Protein AF-A0A7R9DTX2-F1 (afdb_monomer)

Structure (mmCIF, N/CA/C/O backbone):
data_AF-A0A7R9DTX2-F1
#
_entry.id   AF-A0A7R9DTX2-F1
#
loop_
_atom_site.group_PDB
_atom_site.id
_atom_site.type_symbol
_atom_site.label_atom_id
_atom_site.label_alt_id
_atom_site.label_comp_id
_atom_site.label_asym_id
_atom_site.label_entity_id
_atom_site.label_seq_id
_atom_site.pdbx_PDB_ins_code
_atom_site.Cartn_x
_atom_site.Cartn_y
_atom_site.Cartn_z
_atom_site.occupancy
_atom_site.B_iso_or_equiv
_atom_site.auth_seq_id
_atom_site.auth_comp_id
_atom_site.auth_asym_id
_atom_site.auth_atom_id
_atom_site.pdbx_PDB_model_num
ATOM 1 N N . LYS A 1 1 ? -5.561 -0.420 -5.552 1.00 69.38 1 LYS A N 1
ATOM 2 C CA . LYS A 1 1 ? -6.907 -0.803 -6.075 1.00 69.38 1 LYS A CA 1
ATOM 3 C C . LYS A 1 1 ? -7.300 -0.105 -7.393 1.00 69.38 1 LYS A C 1
ATOM 5 O O . LYS A 1 1 ? -7.314 1.114 -7.470 1.00 69.38 1 LYS A O 1
ATOM 10 N N . VAL A 1 2 ? -7.729 -0.853 -8.417 1.00 74.00 2 VAL A N 1
ATOM 11 C CA . VAL A 1 2 ? -8.346 -0.287 -9.642 1.00 74.00 2 VAL A CA 1
ATOM 12 C C . VAL A 1 2 ? -9.843 -0.609 -9.643 1.00 74.00 2 VAL A C 1
ATOM 14 O O . VAL A 1 2 ? -10.210 -1.768 -9.474 1.00 74.00 2 VAL A O 1
ATOM 17 N N . SER A 1 3 ? -10.708 0.392 -9.816 1.00 70.81 3 SER A N 1
ATOM 18 C CA . SER A 1 3 ? -12.171 0.229 -9.885 1.00 70.81 3 SER A CA 1
ATOM 19 C C . SER A 1 3 ? -12.707 0.808 -11.192 1.00 70.81 3 SER A C 1
ATOM 21 O O . SER A 1 3 ? -12.271 1.875 -11.611 1.00 70.81 3 SER A O 1
ATOM 23 N N . ARG A 1 4 ? -13.660 0.133 -11.841 1.00 70.38 4 ARG A N 1
ATOM 24 C CA . ARG A 1 4 ? -14.259 0.592 -13.104 1.00 70.38 4 ARG A CA 1
ATOM 25 C C . ARG A 1 4 ? -15.774 0.720 -12.973 1.00 70.38 4 ARG A C 1
ATOM 27 O O . ARG A 1 4 ? -16.431 -0.242 -12.587 1.00 70.38 4 ARG A O 1
ATOM 34 N N . TYR A 1 5 ? -16.316 1.865 -13.386 1.00 72.38 5 TYR A N 1
ATOM 35 C CA . TYR A 1 5 ? -17.752 2.146 -13.440 1.00 72.38 5 TYR A CA 1
ATOM 36 C C . TYR A 1 5 ? -18.114 2.695 -14.825 1.00 72.38 5 TYR A C 1
ATOM 38 O O . TYR A 1 5 ? -17.806 3.837 -15.164 1.00 72.38 5 TYR A O 1
ATOM 46 N N . GLY A 1 6 ? -18.739 1.863 -15.664 1.00 71.56 6 GLY A N 1
ATOM 47 C C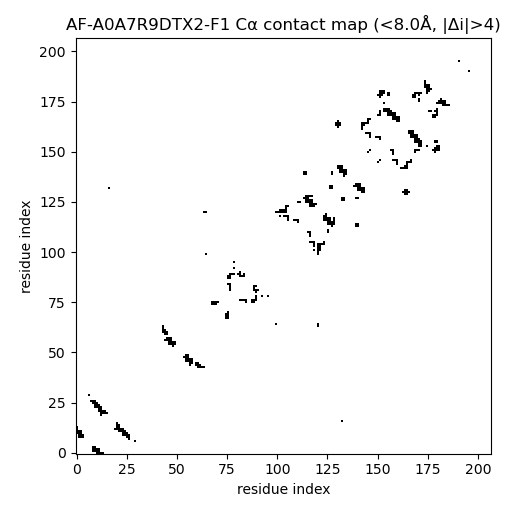A . GLY A 1 6 ? -19.050 2.225 -17.051 1.00 71.56 6 GLY A CA 1
ATOM 48 C C . GLY A 1 6 ? -17.788 2.530 -17.870 1.00 71.56 6 GLY A C 1
ATOM 49 O O . GLY A 1 6 ? -16.939 1.657 -18.074 1.00 71.56 6 GLY A O 1
ATOM 50 N N . SER A 1 7 ? -17.672 3.767 -18.354 1.00 66.12 7 SER A N 1
ATOM 51 C CA . SER A 1 7 ? -16.501 4.270 -19.086 1.00 66.12 7 SER A CA 1
ATOM 52 C C . SER A 1 7 ? -15.420 4.885 -18.192 1.00 66.12 7 SER A C 1
ATOM 54 O O . SER A 1 7 ? -14.371 5.248 -18.710 1.00 66.12 7 SER A O 1
ATOM 56 N N . ALA A 1 8 ? -15.660 5.028 -16.886 1.00 60.50 8 ALA A N 1
ATOM 57 C CA . ALA A 1 8 ? -14.707 5.614 -15.950 1.00 60.50 8 ALA A CA 1
ATOM 58 C C . ALA A 1 8 ? -13.887 4.529 -15.240 1.00 60.50 8 ALA A C 1
ATOM 60 O O . ALA A 1 8 ? -14.418 3.483 -14.852 1.00 60.50 8 ALA A O 1
ATOM 61 N N . VAL A 1 9 ? -12.596 4.798 -15.045 1.00 69.69 9 VAL A N 1
ATOM 62 C CA . VAL A 1 9 ? -11.683 3.979 -14.240 1.00 69.69 9 VAL A CA 1
ATOM 63 C C . VAL A 1 9 ? -11.073 4.863 -13.161 1.00 69.69 9 VAL A C 1
ATOM 65 O O . VAL A 1 9 ? -10.548 5.934 -13.451 1.00 69.69 9 VAL A O 1
ATOM 68 N N . THR A 1 10 ? -11.130 4.398 -11.920 1.00 64.94 10 THR A N 1
ATOM 69 C CA . THR A 1 10 ? -10.481 5.017 -10.768 1.00 64.94 10 THR A CA 1
ATOM 70 C C . THR A 1 10 ? -9.331 4.123 -10.334 1.00 64.94 10 THR A C 1
ATOM 72 O O . THR A 1 10 ? -9.544 2.969 -9.951 1.00 64.94 10 THR A O 1
ATOM 75 N N . LEU A 1 11 ? -8.113 4.657 -10.387 1.00 71.25 11 LEU A N 1
ATOM 76 C CA . LEU A 1 11 ? -6.950 4.052 -9.753 1.00 71.25 11 LEU A CA 1
ATOM 77 C C . LEU A 1 11 ? -6.784 4.692 -8.375 1.00 71.25 11 LEU A C 1
ATOM 79 O O . LEU A 1 11 ? -6.488 5.879 -8.266 1.00 71.25 11 LEU A O 1
ATOM 83 N N . GLN A 1 12 ? -6.992 3.889 -7.341 1.00 63.62 12 GLN A N 1
ATOM 84 C CA . GLN A 1 12 ? -6.711 4.231 -5.957 1.00 63.62 12 GLN A CA 1
ATOM 85 C C . GLN A 1 12 ? -5.445 3.485 -5.549 1.00 63.62 12 GLN A C 1
ATOM 87 O O . GLN A 1 12 ? -5.411 2.256 -5.600 1.00 63.62 12 GLN A O 1
ATOM 92 N N . LEU A 1 13 ? -4.403 4.203 -5.159 1.00 65.94 13 LEU A N 1
ATOM 93 C CA . LEU A 1 13 ? -3.239 3.608 -4.512 1.00 65.94 13 LEU A CA 1
ATOM 94 C C . LEU A 1 13 ? -3.551 3.574 -3.013 1.00 65.94 13 LEU A C 1
ATOM 96 O O . LEU A 1 13 ? -3.689 4.625 -2.391 1.00 65.94 13 LEU A O 1
ATOM 100 N N . ASP A 1 14 ? -3.805 2.389 -2.460 1.00 55.22 14 ASP A N 1
ATOM 101 C CA . ASP A 1 14 ? -4.122 2.226 -1.045 1.00 55.22 14 ASP A CA 1
ATOM 102 C C . ASP A 1 14 ? -2.850 2.146 -0.195 1.00 55.22 14 ASP A C 1
ATOM 104 O O . ASP A 1 14 ? -1.955 1.344 -0.440 1.00 55.22 14 ASP A O 1
ATOM 108 N N . GLY A 1 15 ? -2.805 3.000 0.827 1.00 49.12 15 GLY A N 1
ATOM 109 C CA . GLY A 1 15 ? -2.338 2.642 2.166 1.00 49.12 15 GLY A CA 1
ATOM 110 C C . GLY A 1 15 ? -0.842 2.496 2.441 1.00 49.12 15 GLY A C 1
ATOM 111 O O . GLY A 1 15 ? -0.488 2.394 3.610 1.00 49.12 15 GLY A O 1
ATOM 112 N N . GLY A 1 16 ? 0.041 2.498 1.445 1.00 53.25 16 GLY A N 1
ATOM 113 C CA . GLY A 1 16 ? 1.479 2.607 1.710 1.00 53.25 16 GLY A CA 1
ATOM 114 C C . GLY A 1 16 ? 1.871 4.027 2.133 1.00 53.25 16 GLY A C 1
ATOM 115 O O . GLY A 1 16 ? 1.293 4.994 1.645 1.00 53.25 16 GLY A O 1
ATOM 116 N N . GLU A 1 17 ? 2.898 4.169 2.971 1.00 54.81 17 GLU A N 1
ATOM 117 C CA . GLU A 1 17 ? 3.530 5.468 3.287 1.00 54.81 17 GLU A CA 1
ATOM 118 C C . GLU A 1 17 ? 4.404 6.006 2.143 1.00 54.81 17 GLU A C 1
ATOM 120 O O . GLU A 1 17 ? 5.054 7.039 2.275 1.00 54.81 17 GLU A O 1
ATOM 125 N N . GLY A 1 18 ? 4.413 5.317 1.000 1.00 53.44 18 GLY A N 1
ATOM 126 C CA . GLY A 1 18 ? 5.143 5.757 -0.175 1.00 53.44 18 GLY A CA 1
ATOM 127 C C . GLY A 1 18 ? 4.678 7.135 -0.642 1.00 53.44 18 GLY A C 1
ATOM 128 O O . GLY A 1 18 ? 3.527 7.537 -0.463 1.00 53.44 18 GLY A O 1
ATOM 129 N N . ARG A 1 19 ? 5.574 7.838 -1.333 1.00 57.03 19 ARG A N 1
ATOM 130 C CA . ARG A 1 19 ? 5.432 9.226 -1.811 1.00 57.03 19 ARG A CA 1
ATOM 131 C C . ARG A 1 19 ? 4.089 9.618 -2.460 1.00 57.03 19 ARG A C 1
ATOM 133 O O . ARG A 1 19 ? 3.798 10.805 -2.552 1.00 57.03 19 ARG A O 1
ATOM 140 N N . ARG A 1 20 ? 3.296 8.657 -2.943 1.00 57.22 20 ARG A N 1
ATOM 141 C CA . ARG A 1 20 ? 2.026 8.866 -3.666 1.00 57.22 20 ARG A CA 1
ATOM 142 C C . ARG A 1 20 ? 0.787 8.494 -2.845 1.00 57.22 20 ARG A C 1
ATOM 144 O O . ARG A 1 20 ? -0.259 8.164 -3.407 1.00 57.22 20 ARG A O 1
ATOM 151 N N . TYR A 1 21 ? 0.915 8.485 -1.521 1.00 58.16 21 TYR A N 1
ATOM 152 C CA . TYR A 1 21 ? -0.179 8.192 -0.606 1.00 58.16 21 TYR A CA 1
ATOM 153 C C . TYR A 1 21 ? -1.400 9.085 -0.873 1.00 58.16 21 TYR A C 1
ATOM 155 O O . TYR A 1 21 ? -1.282 10.303 -1.002 1.00 58.16 21 TYR A O 1
ATOM 163 N N . ASN A 1 22 ? -2.581 8.461 -0.940 1.00 57.94 22 ASN A N 1
ATOM 164 C CA . ASN A 1 22 ? -3.867 9.124 -1.179 1.00 57.94 22 ASN A CA 1
ATOM 165 C C . ASN A 1 22 ? -3.936 9.939 -2.494 1.00 57.94 22 ASN A C 1
ATOM 167 O O . ASN A 1 22 ? -4.813 10.787 -2.669 1.00 57.94 22 ASN A O 1
ATOM 171 N N . GLU A 1 23 ? -3.042 9.673 -3.453 1.00 63.09 23 GLU A N 1
ATOM 172 C CA . GLU A 1 23 ? -3.158 10.223 -4.802 1.00 63.09 23 GLU A CA 1
ATOM 173 C C . GLU A 1 23 ? -4.249 9.462 -5.570 1.00 63.09 23 GLU A C 1
ATOM 175 O O . GLU A 1 23 ? -4.168 8.250 -5.792 1.00 63.09 23 GLU A O 1
ATOM 180 N N . THR A 1 24 ? -5.291 10.183 -5.991 1.00 62.75 24 THR A N 1
ATOM 181 C CA . THR A 1 24 ? -6.324 9.649 -6.885 1.00 62.75 24 THR A CA 1
ATOM 182 C C . THR A 1 24 ? -6.054 10.130 -8.300 1.00 62.75 24 THR A C 1
ATOM 184 O O . THR A 1 24 ? -6.067 11.331 -8.569 1.00 62.75 24 THR A O 1
ATOM 187 N N . PHE A 1 25 ? -5.853 9.189 -9.219 1.00 63.66 25 PHE A N 1
ATOM 188 C CA . PHE A 1 25 ? -5.712 9.507 -10.636 1.00 63.66 25 PHE A CA 1
ATOM 189 C C . PHE A 1 25 ? -7.064 9.405 -11.316 1.00 63.66 25 PHE A C 1
ATOM 191 O O . PHE A 1 25 ? -7.652 8.322 -11.401 1.00 63.66 25 PHE A O 1
ATOM 198 N N . LEU A 1 26 ? -7.540 10.545 -11.813 1.00 62.91 26 LEU A N 1
ATOM 199 C CA . LEU A 1 26 ? -8.652 10.591 -12.743 1.00 62.91 26 LEU A CA 1
ATOM 200 C C . LEU A 1 26 ? -8.085 10.618 -14.158 1.00 62.91 26 LEU A C 1
ATOM 202 O O . LEU A 1 26 ? -7.383 11.550 -14.545 1.00 62.91 26 LEU A O 1
ATOM 206 N N . PHE A 1 27 ? -8.386 9.579 -14.924 1.00 61.12 27 PHE A N 1
ATOM 207 C CA . PHE A 1 27 ? -8.070 9.547 -16.342 1.00 61.12 27 PHE A CA 1
ATOM 208 C C . PHE A 1 27 ? -9.264 10.126 -17.107 1.00 61.12 27 PHE A C 1
ATOM 210 O O . PHE A 1 27 ? -10.317 9.491 -17.190 1.00 61.12 27 PHE A O 1
ATOM 217 N N . GLU A 1 28 ? -9.110 11.344 -17.631 1.00 53.84 28 GLU A N 1
ATOM 218 C CA . GLU A 1 28 ? -10.075 11.973 -18.536 1.00 53.84 28 GLU A CA 1
ATOM 219 C C . GLU A 1 28 ? -9.657 11.744 -19.993 1.00 53.84 28 GLU A C 1
ATOM 221 O O . GLU A 1 28 ? -8.502 11.941 -20.365 1.00 53.84 28 GLU A O 1
ATOM 226 N N . GLY A 1 29 ? -10.606 11.308 -20.821 1.00 55.16 29 GLY A N 1
ATOM 227 C CA . GLY A 1 29 ? -10.358 10.919 -22.208 1.00 55.16 29 GLY A CA 1
ATOM 228 C C . GLY A 1 29 ? -10.837 9.496 -22.474 1.00 55.16 29 GLY A C 1
ATOM 229 O O . GLY A 1 29 ? -10.386 8.530 -21.863 1.00 55.16 29 GLY A O 1
ATOM 230 N N . HIS A 1 30 ? -11.793 9.353 -23.389 1.00 50.19 30 HIS A N 1
ATOM 231 C CA . HIS A 1 30 ? -12.289 8.045 -23.792 1.00 50.19 30 HIS A CA 1
ATOM 232 C C . HIS A 1 30 ? -11.307 7.397 -24.763 1.00 50.19 30 HIS A C 1
ATOM 234 O O . HIS A 1 30 ? -11.313 7.705 -25.953 1.00 50.19 30 HIS A O 1
ATOM 240 N N . GLN A 1 31 ? -10.516 6.446 -24.278 1.00 51.44 31 GLN A N 1
ATOM 241 C CA . GLN A 1 31 ? -9.978 5.408 -25.144 1.00 51.44 31 GLN A CA 1
ATOM 242 C C . GLN A 1 31 ? -10.787 4.139 -24.886 1.00 51.44 31 GLN A C 1
ATOM 244 O O . GLN A 1 31 ? -10.810 3.612 -23.773 1.00 51.44 31 GLN A O 1
ATOM 249 N N . TRP A 1 32 ? -11.515 3.676 -25.903 1.00 49.41 32 TRP A N 1
ATOM 250 C CA . TRP A 1 32 ? -12.191 2.384 -25.851 1.00 49.41 32 TRP A CA 1
ATOM 251 C C . TRP A 1 32 ? -11.127 1.290 -25.775 1.00 49.41 32 TRP A C 1
ATOM 253 O O . TRP A 1 32 ? -10.614 0.835 -26.792 1.00 49.41 32 TRP A O 1
ATOM 263 N N . LEU A 1 33 ? -10.782 0.875 -24.559 1.00 51.72 33 LEU A N 1
ATOM 264 C CA . LEU A 1 33 ? -10.027 -0.348 -24.337 1.00 51.72 33 LEU A CA 1
ATOM 265 C C . LEU A 1 33 ? -10.988 -1.519 -24.521 1.00 51.72 33 LEU A C 1
ATOM 267 O O . LEU A 1 33 ? -11.755 -1.881 -23.624 1.00 51.72 33 LEU A O 1
ATOM 271 N N . VAL A 1 34 ? -10.974 -2.084 -25.728 1.00 56.09 34 VAL A N 1
ATOM 272 C CA . VAL A 1 34 ? -11.550 -3.401 -25.977 1.00 56.09 34 VAL A CA 1
ATOM 273 C C . VAL A 1 34 ? -10.692 -4.391 -25.203 1.00 56.09 34 VAL A C 1
ATOM 275 O O . VAL A 1 34 ? -9.572 -4.702 -25.592 1.00 56.09 34 VAL A O 1
ATOM 278 N N . VAL A 1 35 ? -11.200 -4.836 -24.058 1.00 58.00 35 VAL A N 1
ATOM 279 C CA . VAL A 1 35 ? -10.574 -5.918 -23.303 1.00 58.00 35 VAL A CA 1
ATOM 280 C C . VAL A 1 35 ? -10.968 -7.214 -23.993 1.00 58.00 35 VAL A C 1
ATOM 282 O O . VAL A 1 35 ? -12.076 -7.719 -23.785 1.00 58.00 35 VAL A O 1
ATOM 285 N N . ASP A 1 36 ? -10.081 -7.725 -24.842 1.00 60.12 36 ASP A N 1
ATOM 286 C CA . ASP A 1 36 ? -10.235 -9.068 -25.378 1.00 60.12 36 ASP A CA 1
ATOM 287 C C . ASP A 1 36 ? -10.015 -10.079 -24.248 1.00 60.12 36 ASP A C 1
ATOM 289 O O . ASP A 1 36 ? -8.923 -10.225 -23.699 1.00 60.12 36 ASP A O 1
ATOM 293 N N . LYS A 1 37 ? -11.089 -10.774 -23.870 1.00 63.34 37 LYS A N 1
ATOM 294 C CA . LYS A 1 37 ? -11.055 -11.788 -22.812 1.00 63.34 37 LYS A CA 1
ATOM 295 C C . LYS A 1 37 ? -10.269 -13.036 -23.227 1.00 63.34 37 LYS A C 1
ATOM 297 O O . LYS A 1 37 ? -10.021 -13.881 -22.370 1.00 63.34 37 LYS A O 1
ATOM 302 N N . GLN A 1 38 ? -9.915 -13.178 -24.505 1.00 66.06 38 GLN A N 1
ATOM 303 C CA . GLN A 1 38 ? -9.213 -14.347 -25.028 1.00 66.06 38 GLN A CA 1
ATOM 304 C C . GLN A 1 38 ? -7.702 -14.311 -24.765 1.00 66.06 38 GLN A C 1
ATOM 306 O O . GLN A 1 38 ? -7.092 -15.373 -24.680 1.00 66.06 38 GLN A O 1
ATOM 311 N N . GLU A 1 39 ? -7.101 -13.131 -24.569 1.00 66.31 39 GLU A N 1
ATOM 312 C CA . GLU A 1 39 ? -5.648 -13.006 -24.355 1.00 66.31 39 GLU A CA 1
ATOM 313 C C . GLU A 1 39 ? -5.195 -13.217 -22.897 1.00 66.31 39 GLU A C 1
ATOM 315 O O . GLU A 1 39 ? -3.997 -13.308 -22.632 1.00 66.31 39 GLU A O 1
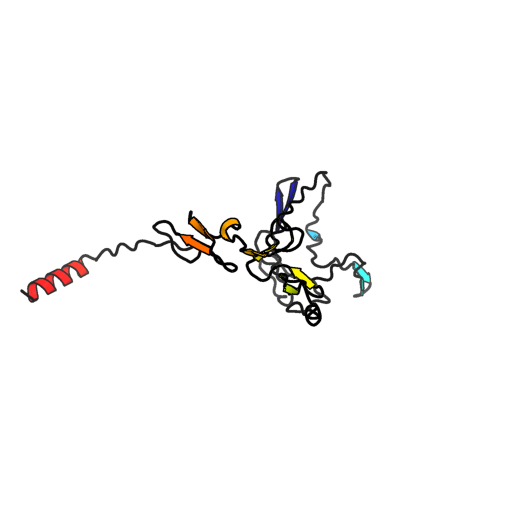ATOM 320 N N . GLY A 1 40 ? -6.124 -13.353 -21.945 1.00 72.56 40 GLY A N 1
ATOM 321 C CA . GLY A 1 40 ? -5.799 -13.511 -20.523 1.00 72.56 40 GLY A CA 1
ATOM 322 C C . GLY A 1 40 ? -5.326 -12.214 -19.850 1.00 72.56 40 GLY A C 1
ATOM 323 O O . GLY A 1 40 ? -5.503 -11.116 -20.371 1.00 72.56 40 GLY A O 1
ATOM 324 N N . VAL A 1 41 ? -4.768 -12.334 -18.641 1.00 77.00 41 VAL A N 1
ATOM 325 C CA . VAL A 1 41 ? -4.232 -11.211 -17.850 1.00 77.00 41 VAL A CA 1
ATOM 326 C C . VAL A 1 41 ? -2.762 -11.483 -17.557 1.00 77.00 41 VAL A C 1
ATOM 328 O O . VAL A 1 41 ? -2.409 -12.586 -17.141 1.00 77.00 41 VAL A O 1
ATOM 331 N N . PHE A 1 42 ? -1.918 -10.472 -17.744 1.00 79.44 42 PHE A N 1
ATOM 332 C CA . PHE A 1 42 ? -0.478 -10.553 -17.517 1.00 79.44 42 PHE A CA 1
ATOM 333 C C . PHE A 1 42 ? -0.085 -9.671 -16.331 1.00 79.44 42 PHE A C 1
ATOM 335 O O . PHE A 1 42 ? -0.562 -8.544 -16.205 1.00 79.44 42 PHE A O 1
ATOM 342 N N . ALA A 1 43 ? 0.802 -10.174 -15.476 1.00 80.50 43 ALA A N 1
ATOM 343 C CA . ALA A 1 43 ? 1.401 -9.429 -14.374 1.00 80.50 43 ALA A CA 1
ATOM 3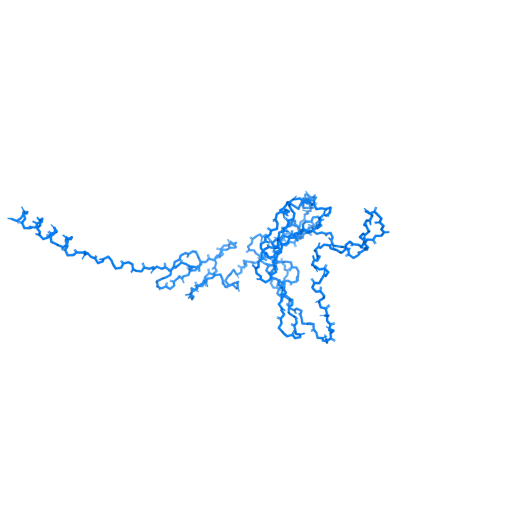44 C C . ALA A 1 43 ? 2.928 -9.509 -14.505 1.00 80.50 43 ALA A C 1
ATOM 346 O O . ALA A 1 43 ? 3.466 -10.592 -14.720 1.00 80.50 43 ALA A O 1
ATOM 347 N N . GLY A 1 44 ? 3.615 -8.367 -14.419 1.00 79.94 44 GLY A N 1
ATOM 348 C CA . GLY A 1 44 ? 5.074 -8.277 -14.590 1.00 79.94 44 GLY A CA 1
ATOM 349 C C . GLY A 1 44 ? 5.565 -8.153 -16.042 1.00 79.94 44 GLY A C 1
ATOM 350 O O . GLY A 1 44 ? 6.741 -7.876 -16.249 1.00 79.94 44 GLY A O 1
ATOM 351 N N . GLY A 1 45 ? 4.687 -8.299 -17.038 1.00 78.56 45 GLY A N 1
ATOM 352 C CA . GLY A 1 45 ? 4.996 -8.129 -18.466 1.00 78.56 45 GLY A CA 1
ATOM 353 C C . GLY A 1 45 ? 4.318 -9.186 -19.346 1.00 78.56 45 GLY A C 1
ATOM 354 O O . GLY A 1 45 ? 3.922 -10.247 -18.858 1.00 78.56 45 GLY A O 1
ATOM 355 N N . LYS A 1 46 ? 4.174 -8.905 -20.646 1.00 75.75 46 LYS A N 1
ATOM 356 C CA . LYS A 1 46 ? 3.691 -9.872 -21.651 1.00 75.75 46 LYS A CA 1
ATOM 357 C C . LYS A 1 46 ? 4.901 -10.503 -22.344 1.00 75.75 46 LYS A C 1
ATOM 359 O O . LYS A 1 46 ? 5.782 -9.797 -22.818 1.00 75.75 46 LYS A O 1
ATOM 364 N N . ALA A 1 47 ? 4.952 -11.832 -22.392 1.00 68.81 47 ALA A N 1
ATOM 365 C CA . ALA A 1 47 ? 5.952 -12.547 -23.181 1.00 68.81 47 ALA A CA 1
ATOM 366 C C . ALA A 1 47 ? 5.424 -12.731 -24.610 1.00 68.81 47 ALA A C 1
ATOM 368 O O . ALA A 1 47 ? 4.338 -13.287 -24.792 1.00 68.81 47 ALA A O 1
ATOM 369 N N . GLU A 1 48 ? 6.178 -12.283 -25.610 1.00 68.31 48 GLU A N 1
ATOM 370 C CA . GLU A 1 48 ? 5.859 -12.495 -27.018 1.00 68.31 48 GLU A CA 1
ATOM 371 C C . GLU A 1 48 ? 6.520 -13.773 -27.539 1.00 68.31 48 GLU A C 1
ATOM 373 O O . GLU A 1 48 ? 7.637 -14.146 -27.167 1.00 68.31 48 GLU A O 1
ATOM 378 N N . TYR A 1 49 ? 5.790 -14.492 -28.387 1.00 65.88 49 TYR A N 1
ATOM 379 C CA . TYR A 1 49 ? 6.260 -15.734 -28.982 1.00 65.88 49 TYR A CA 1
ATOM 380 C C . TYR A 1 49 ? 7.053 -15.425 -30.250 1.00 65.88 49 TYR A C 1
ATOM 382 O O . TYR A 1 49 ? 6.473 -15.028 -31.259 1.00 65.88 49 TYR A O 1
ATOM 390 N N . THR A 1 50 ? 8.366 -15.638 -30.218 1.00 66.44 50 THR A N 1
ATOM 391 C CA . THR A 1 50 ? 9.256 -15.323 -31.349 1.00 66.44 50 THR A CA 1
ATOM 392 C C . THR A 1 50 ? 9.707 -16.559 -32.134 1.00 66.44 50 THR A C 1
ATOM 394 O O . THR A 1 50 ? 10.368 -16.428 -33.161 1.00 66.44 50 THR A O 1
ATOM 397 N N . GLY A 1 51 ? 9.336 -17.775 -31.707 1.00 67.44 51 GLY A N 1
ATOM 398 C CA . GLY A 1 51 ? 9.706 -19.024 -32.388 1.00 67.44 51 GLY A CA 1
ATOM 399 C C . GLY A 1 51 ? 9.414 -20.290 -31.576 1.00 67.44 51 GLY A C 1
ATOM 400 O O . GLY A 1 51 ? 8.815 -20.226 -30.506 1.00 67.44 51 GLY A O 1
ATOM 401 N N . VAL A 1 52 ? 9.839 -21.469 -32.065 1.00 57.84 52 VAL A N 1
ATOM 402 C CA . VAL A 1 52 ? 9.545 -22.783 -31.449 1.00 57.84 52 VAL A CA 1
ATOM 403 C C . VAL A 1 52 ? 10.117 -22.868 -30.028 1.00 57.84 52 VAL A C 1
ATOM 405 O O . VAL A 1 52 ? 11.256 -23.277 -29.823 1.00 57.84 52 VAL A O 1
ATOM 408 N N . ARG A 1 53 ? 9.283 -22.518 -29.040 1.00 59.62 53 ARG A N 1
ATOM 409 C CA . ARG A 1 53 ? 9.605 -22.440 -27.599 1.00 59.62 53 ARG A CA 1
ATOM 410 C C . ARG A 1 53 ? 10.571 -21.314 -27.208 1.00 59.62 53 ARG A C 1
ATOM 412 O O . ARG A 1 53 ? 11.077 -21.334 -26.086 1.00 59.62 53 ARG A O 1
ATOM 419 N N . THR A 1 54 ? 10.794 -20.336 -28.080 1.00 55.22 54 THR A N 1
ATOM 420 C CA . THR A 1 54 ? 11.516 -19.106 -27.741 1.00 55.22 54 THR A CA 1
ATOM 421 C C . THR A 1 54 ? 10.505 -18.010 -27.440 1.00 55.22 54 THR A C 1
ATOM 423 O O . THR A 1 54 ? 9.603 -17.736 -28.231 1.00 55.22 54 THR A O 1
ATOM 426 N N . PHE A 1 55 ? 10.639 -17.425 -26.257 1.00 59.94 55 PHE A N 1
ATOM 427 C CA . PHE A 1 55 ? 9.808 -16.324 -25.798 1.00 59.94 55 PHE A CA 1
ATOM 428 C C . PHE A 1 55 ? 10.730 -15.134 -25.591 1.00 59.94 55 PHE A C 1
ATOM 430 O O . PHE A 1 55 ? 11.715 -15.258 -24.859 1.00 59.94 55 PHE A O 1
ATOM 437 N N . GLU A 1 56 ? 10.421 -14.009 -26.222 1.00 60.00 56 GLU A N 1
ATOM 438 C CA . GLU A 1 56 ? 11.072 -12.741 -25.914 1.00 60.00 56 GLU A CA 1
ATOM 439 C C . GLU A 1 56 ? 10.126 -11.911 -25.061 1.00 60.00 56 GLU A C 1
ATOM 441 O O . GLU A 1 56 ? 8.937 -11.777 -25.339 1.00 60.00 56 GLU A O 1
ATOM 446 N N . VAL A 1 57 ? 10.658 -11.373 -23.972 1.00 56.88 57 VAL A N 1
ATOM 447 C CA . VAL A 1 57 ? 9.979 -10.330 -23.218 1.00 56.88 57 VAL A CA 1
ATOM 448 C C . VAL A 1 57 ? 10.555 -9.028 -23.754 1.00 56.88 57 VAL A C 1
ATOM 450 O O . VAL A 1 57 ? 11.704 -8.696 -23.458 1.00 56.88 57 VAL A O 1
ATOM 453 N N . HIS A 1 58 ? 9.802 -8.335 -24.610 1.00 58.56 58 HIS A N 1
ATOM 454 C CA . HIS A 1 58 ? 10.175 -6.985 -25.031 1.00 58.56 58 HIS A CA 1
ATOM 455 C C . HIS A 1 58 ? 10.207 -6.052 -23.807 1.00 58.56 58 HIS A C 1
ATOM 457 O O . HIS A 1 58 ? 9.648 -6.381 -22.763 1.00 58.56 58 HIS A O 1
ATOM 463 N N . ALA A 1 59 ? 10.906 -4.917 -23.915 1.00 53.81 59 ALA A N 1
ATOM 464 C CA . ALA A 1 59 ? 11.319 -4.039 -22.808 1.00 53.81 59 ALA A CA 1
ATOM 465 C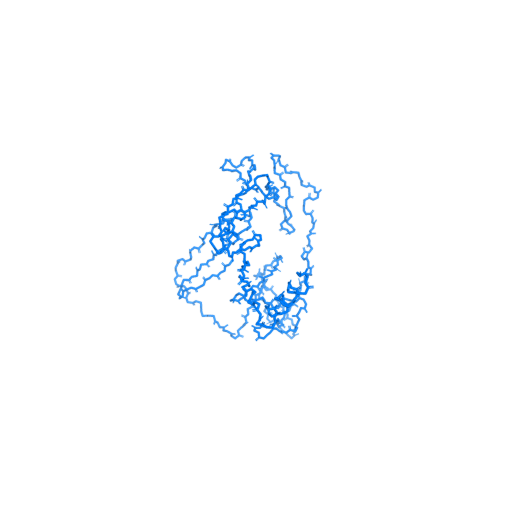 C . ALA A 1 59 ? 10.198 -3.511 -21.875 1.00 53.81 59 ALA A C 1
ATOM 467 O O . ALA A 1 59 ? 10.500 -2.854 -20.882 1.00 53.81 59 ALA A O 1
ATOM 468 N N . ASP A 1 60 ? 8.938 -3.844 -22.140 1.00 63.31 60 ASP A N 1
ATOM 469 C CA . ASP A 1 60 ? 7.759 -3.532 -21.333 1.00 63.31 60 ASP A CA 1
ATOM 470 C C . ASP A 1 60 ? 7.521 -4.579 -20.226 1.00 63.31 60 ASP A C 1
ATOM 472 O O . ASP A 1 60 ? 6.429 -5.139 -20.079 1.00 63.31 60 ASP A O 1
ATOM 476 N N . TYR A 1 61 ? 8.558 -4.871 -19.438 1.00 73.06 61 TYR A N 1
ATOM 477 C CA . TYR A 1 61 ? 8.438 -5.709 -18.245 1.00 73.06 61 TYR A CA 1
ATOM 478 C C . TYR A 1 61 ? 8.711 -4.912 -16.976 1.00 73.06 61 TYR A C 1
ATOM 480 O O . TYR A 1 61 ? 9.462 -3.937 -16.964 1.00 73.06 61 TYR A O 1
ATOM 488 N N . HIS A 1 62 ? 8.089 -5.347 -15.887 1.00 79.75 62 HIS A N 1
ATOM 489 C CA . HIS A 1 62 ? 8.271 -4.753 -14.576 1.00 79.75 62 HIS A CA 1
ATOM 490 C C . HIS A 1 62 ? 9.046 -5.722 -13.688 1.00 79.75 62 HIS A C 1
ATOM 492 O O . HIS A 1 62 ? 8.581 -6.826 -13.406 1.00 79.75 62 HIS A O 1
ATOM 498 N N . ASN A 1 63 ? 10.231 -5.299 -13.249 1.00 80.88 63 ASN A N 1
ATOM 499 C CA . ASN A 1 63 ? 10.979 -5.994 -12.212 1.00 80.88 63 ASN A CA 1
ATOM 500 C C . ASN A 1 63 ? 10.502 -5.467 -10.854 1.00 80.88 63 ASN A C 1
ATOM 502 O O . ASN A 1 63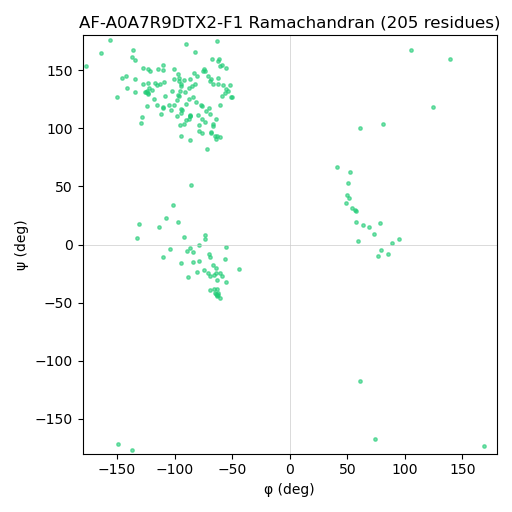 ? 10.720 -4.298 -10.546 1.00 80.88 63 ASN A O 1
ATOM 506 N N . GLY A 1 64 ? 9.820 -6.312 -10.087 1.00 83.94 64 GLY A N 1
ATOM 507 C CA . GLY A 1 64 ? 9.109 -5.914 -8.876 1.00 83.94 64 GLY A CA 1
ATOM 508 C C . GLY A 1 64 ? 8.750 -7.110 -8.004 1.00 83.94 64 GLY A C 1
ATOM 509 O O . GLY A 1 64 ? 8.744 -8.254 -8.466 1.00 83.94 64 GLY A O 1
ATOM 510 N N . CYS A 1 65 ? 8.390 -6.835 -6.754 1.00 85.75 65 CYS A N 1
ATOM 511 C CA . CYS A 1 65 ? 7.653 -7.778 -5.925 1.00 85.75 65 CYS A CA 1
ATOM 512 C C . CYS A 1 65 ? 6.150 -7.540 -6.109 1.00 85.75 65 CYS A C 1
ATOM 514 O O . CYS A 1 65 ? 5.686 -6.404 -6.037 1.00 85.75 65 CYS A O 1
ATOM 516 N N . LEU A 1 66 ? 5.391 -8.607 -6.346 1.00 84.31 66 LEU A N 1
ATOM 517 C CA . LEU A 1 66 ? 3.933 -8.564 -6.386 1.00 84.31 66 LEU A CA 1
ATOM 518 C C . LEU A 1 66 ? 3.399 -9.614 -5.421 1.00 84.31 66 LEU A C 1
ATOM 520 O O . LEU A 1 66 ? 3.804 -10.775 -5.487 1.00 84.31 66 LEU A O 1
ATOM 524 N N . ASP A 1 67 ? 2.465 -9.206 -4.575 1.00 82.94 67 ASP A N 1
ATOM 525 C CA . ASP A 1 67 ? 1.731 -10.090 -3.681 1.00 82.94 67 ASP A CA 1
ATOM 526 C C . ASP A 1 67 ? 0.247 -9.712 -3.693 1.00 82.94 67 ASP A C 1
ATOM 528 O O . ASP A 1 67 ? -0.131 -8.630 -4.148 1.00 82.94 67 ASP A O 1
ATOM 532 N N . ASP A 1 68 ? -0.593 -10.641 -3.250 1.00 80.31 68 ASP A N 1
ATOM 533 C CA . ASP A 1 68 ? -2.025 -10.448 -3.047 1.00 80.31 68 ASP A CA 1
ATOM 534 C C . ASP A 1 68 ? -2.777 -9.822 -4.243 1.00 80.31 68 ASP A C 1
ATOM 536 O O . ASP A 1 68 ? -3.637 -8.947 -4.114 1.00 80.31 68 ASP A O 1
ATOM 540 N N . ILE A 1 69 ? -2.460 -10.273 -5.460 1.00 81.50 69 ILE A N 1
ATOM 541 C CA . ILE A 1 69 ? -3.152 -9.782 -6.654 1.00 81.50 69 ILE A CA 1
ATOM 542 C C . ILE A 1 69 ? -4.585 -10.314 -6.649 1.00 81.50 69 ILE A C 1
ATOM 544 O O . ILE A 1 69 ? -4.812 -11.521 -6.751 1.00 81.50 69 ILE A O 1
ATOM 548 N N . ARG A 1 70 ? -5.569 -9.410 -6.595 1.00 82.81 70 ARG A N 1
ATOM 549 C CA . ARG A 1 70 ? -6.992 -9.768 -6.613 1.00 82.81 70 ARG A CA 1
ATOM 550 C C . ARG A 1 70 ? -7.712 -9.252 -7.856 1.00 82.81 70 ARG A C 1
ATOM 552 O O . ARG A 1 70 ? -7.573 -8.089 -8.223 1.00 82.81 70 ARG A O 1
ATOM 559 N N . LEU A 1 71 ? -8.564 -10.088 -8.452 1.00 79.56 71 LEU A N 1
ATOM 560 C CA . LEU A 1 71 ? -9.494 -9.698 -9.517 1.00 79.56 71 LEU A CA 1
ATOM 561 C C . LEU A 1 71 ? -10.932 -9.867 -9.016 1.00 79.56 71 LEU A C 1
ATOM 563 O O . LEU A 1 71 ? -11.337 -10.963 -8.634 1.00 79.56 71 LEU A O 1
ATOM 567 N N . ASN A 1 72 ? -11.704 -8.775 -8.993 1.00 77.56 72 ASN A N 1
ATOM 568 C CA . ASN A 1 72 ? -13.050 -8.739 -8.399 1.00 77.56 72 ASN A CA 1
ATOM 569 C C . ASN A 1 72 ? -13.088 -9.290 -6.959 1.00 77.56 72 ASN A C 1
ATOM 571 O O . ASN A 1 72 ? -13.995 -10.031 -6.587 1.00 77.56 72 ASN A O 1
ATOM 575 N N . GLY A 1 73 ? -12.067 -8.957 -6.161 1.00 79.12 73 GLY A N 1
ATOM 576 C CA . GLY A 1 73 ? -11.957 -9.357 -4.754 1.00 79.12 73 GLY A CA 1
ATOM 577 C C . GLY A 1 73 ? -11.480 -10.791 -4.515 1.00 79.12 73 GLY A C 1
ATOM 578 O O . GLY A 1 73 ? -11.248 -11.161 -3.370 1.00 79.12 73 GLY A O 1
ATOM 579 N N . LYS A 1 74 ? -11.289 -11.590 -5.564 1.00 82.56 74 LYS A N 1
ATOM 580 C CA . LYS A 1 74 ? -10.788 -12.958 -5.450 1.00 82.56 74 LYS A CA 1
ATOM 581 C C . LYS A 1 74 ? -9.256 -12.979 -5.685 1.00 82.56 74 LYS A C 1
ATOM 583 O O . LYS A 1 74 ? -8.801 -12.245 -6.559 1.00 82.56 74 LYS A O 1
ATOM 588 N N . HIS A 1 75 ? -8.479 -13.818 -4.975 1.00 82.25 75 HIS A N 1
ATOM 589 C CA . HIS A 1 75 ? -6.991 -13.953 -5.040 1.00 82.25 75 HIS A CA 1
ATOM 590 C C . HIS A 1 75 ? -6.406 -14.772 -6.206 1.00 82.25 75 HIS A C 1
ATOM 592 O O . HIS A 1 75 ? -6.593 -15.988 -6.276 1.00 82.25 75 HIS A O 1
ATOM 598 N N . LEU A 1 76 ? -5.710 -14.142 -7.151 1.00 78.94 76 LEU A N 1
ATOM 599 C CA . LEU A 1 76 ? -5.215 -14.862 -8.323 1.00 78.94 76 LEU A CA 1
ATOM 600 C C . LEU A 1 76 ? -4.216 -15.949 -7.891 1.00 78.94 76 LEU A C 1
ATOM 602 O O . LEU A 1 76 ? -3.380 -15.692 -7.024 1.00 78.94 76 LEU A O 1
ATOM 606 N N . PRO A 1 77 ? -4.277 -17.160 -8.476 1.00 76.44 77 PRO A N 1
ATOM 607 C CA . PRO A 1 77 ? -3.300 -18.1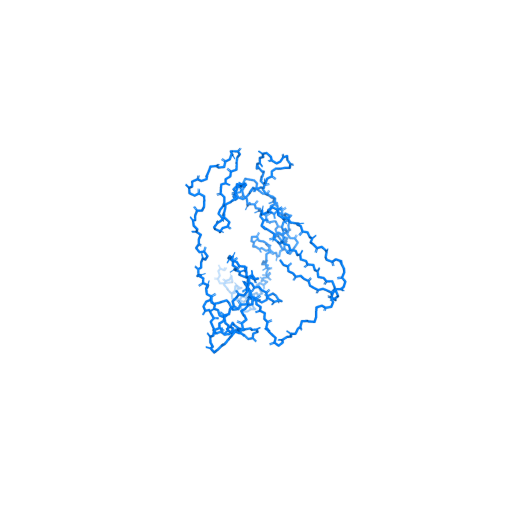95 -8.176 1.00 76.44 77 PRO A CA 1
ATOM 608 C C . PRO A 1 77 ? -1.934 -17.756 -8.706 1.00 76.44 77 PRO A C 1
ATOM 610 O O . PRO A 1 77 ? -1.684 -17.789 -9.911 1.00 76.44 77 PRO A O 1
ATOM 613 N N . LEU A 1 78 ? -1.057 -17.318 -7.805 1.00 75.31 78 LEU A N 1
ATOM 614 C CA . LEU A 1 78 ? 0.326 -16.996 -8.132 1.00 75.31 78 LEU A CA 1
ATOM 615 C C . LEU A 1 78 ? 1.193 -18.265 -8.035 1.00 75.31 78 LEU A C 1
ATOM 617 O O . LEU A 1 78 ? 0.989 -19.102 -7.146 1.00 75.31 78 LEU A O 1
ATOM 621 N N . PRO A 1 79 ? 2.174 -18.449 -8.934 1.00 70.75 79 PRO A N 1
ATOM 622 C CA . PRO A 1 79 ? 3.140 -19.538 -8.839 1.00 70.75 79 PRO A CA 1
ATOM 623 C C . PRO A 1 79 ? 3.794 -19.577 -7.448 1.00 70.75 79 PRO A C 1
ATOM 625 O O . PRO A 1 79 ? 4.172 -18.532 -6.922 1.00 70.75 79 PRO A O 1
ATOM 628 N N . PRO A 1 80 ? 3.966 -20.762 -6.837 1.00 62.06 80 PRO A N 1
ATOM 629 C CA . PRO A 1 80 ? 3.968 -22.092 -7.450 1.00 62.06 80 PRO A CA 1
ATOM 630 C C . PRO A 1 80 ? 2.608 -22.811 -7.480 1.00 62.06 80 PRO A C 1
ATOM 632 O O . PRO A 1 80 ? 2.574 -23.980 -7.863 1.00 62.06 80 PRO A O 1
ATOM 635 N N . ALA A 1 81 ? 1.503 -22.173 -7.080 1.00 59.53 81 ALA A N 1
ATOM 636 C CA . ALA A 1 81 ? 0.183 -22.799 -7.109 1.00 59.53 81 ALA A CA 1
ATOM 637 C C . ALA A 1 81 ? -0.311 -22.936 -8.564 1.00 59.53 81 ALA A C 1
ATOM 639 O O . ALA A 1 81 ? -1.039 -22.096 -9.080 1.00 59.53 81 ALA A O 1
ATOM 640 N N . MET A 1 82 ? 0.137 -23.988 -9.257 1.00 58.41 82 MET A N 1
ATOM 641 C CA . MET A 1 82 ? -0.275 -24.290 -10.638 1.00 58.41 82 MET A CA 1
ATOM 642 C C . MET A 1 82 ? -1.650 -24.963 -10.716 1.00 58.41 82 MET A C 1
ATOM 644 O O . MET A 1 82 ? -2.238 -25.038 -11.795 1.00 58.41 82 MET A O 1
ATOM 648 N N . ASN A 1 83 ? -2.170 -25.449 -9.585 1.00 62.00 83 ASN A N 1
ATOM 649 C CA . ASN A 1 83 ? -3.528 -25.967 -9.507 1.00 62.00 83 ASN A CA 1
ATOM 650 C C . ASN A 1 83 ? -4.471 -24.764 -9.478 1.00 62.00 83 ASN A C 1
ATOM 652 O O . ASN A 1 83 ? -4.489 -24.010 -8.506 1.00 62.00 83 ASN A O 1
ATOM 656 N N . GLY A 1 84 ? -5.183 -24.558 -10.585 1.00 63.41 84 GLY A N 1
ATOM 657 C CA . GLY A 1 84 ? -6.102 -23.439 -10.755 1.00 63.41 84 GLY A CA 1
ATOM 658 C C . GLY A 1 84 ? -7.156 -23.375 -9.652 1.00 63.41 84 GLY A C 1
ATOM 659 O O . GLY A 1 84 ? -7.548 -24.385 -9.066 1.00 63.41 84 GLY A O 1
ATOM 660 N N . THR A 1 85 ? -7.625 -22.166 -9.381 1.00 73.25 85 THR A N 1
ATOM 661 C CA . THR A 1 85 ? -8.861 -21.942 -8.640 1.00 73.25 85 THR A CA 1
ATOM 662 C C . THR A 1 85 ? -10.043 -22.078 -9.606 1.00 73.25 85 THR A C 1
ATOM 664 O O . THR A 1 85 ? -9.872 -22.018 -10.823 1.00 73.25 85 THR A O 1
ATOM 667 N N . GLU A 1 86 ? -11.273 -22.197 -9.098 1.00 76.31 86 GLU A N 1
ATOM 668 C CA . GLU A 1 86 ? -12.491 -22.251 -9.939 1.00 76.31 86 GLU A CA 1
ATOM 669 C C . GLU A 1 86 ? -12.662 -21.046 -10.883 1.00 76.31 86 GLU A C 1
ATOM 671 O O . GLU A 1 86 ? -13.525 -21.031 -11.756 1.00 76.31 86 GLU A O 1
ATOM 676 N N . TRP A 1 87 ? -11.878 -19.995 -10.674 1.00 75.12 87 TRP A N 1
ATOM 677 C CA . TRP A 1 87 ? -12.070 -18.688 -11.272 1.00 75.12 87 TRP A CA 1
ATOM 678 C C . TRP A 1 87 ? -10.773 -18.115 -11.874 1.00 75.12 87 TRP A C 1
ATOM 680 O O . TRP A 1 87 ? -10.787 -16.985 -12.360 1.00 75.12 87 TRP A O 1
ATOM 690 N N . GLY A 1 88 ? -9.679 -18.891 -11.897 1.00 75.19 88 GLY A N 1
ATOM 691 C CA . GLY A 1 88 ? -8.438 -18.533 -12.582 1.00 75.19 88 GLY A CA 1
ATOM 692 C C . GLY A 1 88 ? -7.365 -19.623 -12.514 1.00 75.19 88 GLY A C 1
ATOM 693 O O . GLY A 1 88 ? -7.311 -20.408 -11.574 1.00 75.19 88 GLY A O 1
ATOM 694 N N . GLN A 1 89 ? -6.471 -19.656 -13.501 1.00 77.88 89 GLN A N 1
ATOM 695 C CA . GLN A 1 89 ? -5.295 -20.527 -13.506 1.00 77.88 89 GLN A CA 1
ATOM 696 C C . GLN A 1 89 ? -4.103 -19.776 -14.100 1.00 77.88 89 GLN A C 1
ATOM 698 O O . GLN A 1 89 ? -4.230 -19.141 -15.147 1.00 77.88 89 GLN A O 1
ATOM 703 N N . ALA A 1 90 ? -2.937 -19.876 -13.457 1.00 77.94 90 ALA A N 1
ATOM 704 C CA . ALA A 1 90 ? -1.692 -19.395 -14.040 1.00 77.94 90 ALA A CA 1
ATOM 705 C C . ALA A 1 90 ? -1.255 -20.343 -15.167 1.00 77.94 90 ALA A C 1
ATOM 707 O O . ALA A 1 90 ? -0.947 -21.510 -14.925 1.00 77.94 90 ALA A O 1
ATOM 708 N N . THR A 1 91 ? -1.238 -19.848 -16.403 1.00 77.31 91 THR A N 1
ATOM 709 C CA . THR A 1 91 ? -0.855 -20.636 -17.586 1.00 77.31 91 THR A CA 1
ATOM 710 C C . THR A 1 91 ? 0.648 -20.599 -17.855 1.00 77.31 91 THR A C 1
ATOM 712 O O . THR A 1 91 ? 1.196 -21.552 -18.407 1.00 77.31 91 THR A O 1
ATOM 715 N N . MET A 1 92 ? 1.332 -19.521 -17.458 1.00 75.31 92 MET A N 1
ATOM 716 C CA . MET A 1 92 ? 2.766 -19.325 -17.667 1.00 75.31 92 MET A CA 1
ATOM 717 C C . MET A 1 92 ? 3.398 -18.559 -16.503 1.00 75.31 92 MET A C 1
ATOM 719 O O . MET A 1 92 ? 2.802 -17.638 -15.953 1.00 75.31 92 MET A O 1
ATOM 723 N N . ALA A 1 93 ? 4.627 -18.938 -16.152 1.00 79.25 93 ALA A N 1
ATOM 724 C CA . ALA A 1 93 ? 5.425 -18.293 -15.117 1.00 79.25 93 ALA A CA 1
ATOM 725 C C . ALA A 1 93 ? 6.915 -18.433 -15.444 1.00 79.25 93 ALA A C 1
ATOM 727 O O . ALA A 1 93 ? 7.399 -19.543 -15.681 1.00 79.25 93 ALA A O 1
ATOM 728 N N . ARG A 1 94 ? 7.653 -17.320 -15.468 1.00 78.38 94 ARG A N 1
ATOM 729 C CA . ARG A 1 94 ? 9.097 -17.285 -15.743 1.00 78.38 94 ARG A CA 1
ATOM 730 C C . ARG A 1 94 ? 9.760 -16.238 -14.858 1.00 78.38 94 ARG A C 1
ATOM 732 O O . ARG A 1 94 ? 9.160 -15.208 -14.590 1.00 78.38 94 ARG A O 1
ATOM 739 N N . ASN A 1 95 ? 10.993 -16.514 -14.432 1.00 81.94 95 ASN A N 1
ATOM 740 C CA . ASN A 1 95 ? 11.834 -15.591 -13.660 1.00 81.94 95 ASN A CA 1
ATOM 741 C C . ASN A 1 95 ? 11.210 -15.086 -12.344 1.00 81.94 95 ASN A C 1
ATOM 743 O O . ASN A 1 95 ? 11.526 -13.994 -11.889 1.00 81.94 95 ASN A O 1
ATOM 747 N N . LEU A 1 96 ? 10.349 -15.892 -11.713 1.00 82.62 96 LEU A N 1
ATOM 748 C CA . LEU A 1 96 ? 9.751 -15.571 -10.418 1.00 82.62 96 LEU A CA 1
ATOM 749 C C . LEU A 1 96 ? 10.565 -16.185 -9.279 1.00 82.62 96 LEU A C 1
ATOM 751 O O . LEU A 1 96 ? 10.968 -17.349 -9.347 1.00 82.62 96 LEU A O 1
ATOM 755 N N . GLN A 1 97 ? 10.753 -15.416 -8.211 1.00 86.88 97 GLN A N 1
ATOM 756 C CA . GLN A 1 97 ? 11.375 -15.867 -6.970 1.00 86.88 97 GLN A CA 1
ATOM 757 C C . GLN A 1 97 ? 10.360 -15.759 -5.831 1.00 86.88 97 GLN A C 1
ATOM 759 O O . GLN A 1 97 ? 9.602 -14.796 -5.756 1.00 86.88 97 GLN A O 1
ATOM 764 N N . ARG A 1 98 ? 10.328 -16.761 -4.945 1.00 84.75 98 ARG A N 1
ATOM 765 C CA . ARG A 1 98 ? 9.465 -16.719 -3.756 1.00 84.75 98 ARG A CA 1
ATOM 766 C C . ARG A 1 98 ? 10.038 -15.768 -2.712 1.00 84.75 98 ARG A C 1
ATOM 768 O O . ARG A 1 98 ? 11.255 -15.655 -2.596 1.00 84.75 98 ARG A O 1
ATOM 775 N N . ASN A 1 99 ? 9.148 -15.177 -1.917 1.00 85.56 99 ASN A N 1
ATOM 776 C CA . ASN A 1 99 ? 9.467 -14.332 -0.762 1.00 85.56 99 ASN A CA 1
ATOM 777 C C . ASN A 1 99 ? 10.219 -13.037 -1.102 1.00 85.56 99 ASN A C 1
ATOM 779 O O . ASN A 1 99 ? 10.816 -12.456 -0.204 1.00 85.56 99 ASN A O 1
ATOM 783 N N . CYS A 1 100 ? 10.218 -12.622 -2.375 1.00 88.31 100 CYS A N 1
ATOM 784 C CA . CYS A 1 100 ? 10.797 -11.362 -2.844 1.00 88.31 100 CYS A CA 1
ATOM 785 C C . CYS A 1 100 ? 12.142 -11.014 -2.182 1.00 88.31 100 CYS A C 1
ATOM 787 O O . CYS A 1 100 ? 12.221 -10.051 -1.420 1.00 88.31 100 CYS A O 1
ATOM 789 N N . PRO A 1 101 ? 13.209 -11.794 -2.435 1.00 90.56 101 PRO A N 1
ATOM 790 C CA . PRO A 1 101 ? 14.499 -11.521 -1.820 1.00 90.56 101 PRO A CA 1
ATOM 791 C C . PRO A 1 101 ? 14.974 -10.116 -2.209 1.00 90.56 101 PRO A C 1
ATOM 793 O O . PRO A 1 101 ? 15.008 -9.768 -3.391 1.00 90.56 101 PRO A O 1
ATOM 796 N N . SER A 1 102 ? 15.320 -9.326 -1.194 1.00 89.38 102 SER A N 1
ATOM 797 C CA . SER A 1 102 ? 15.904 -7.991 -1.329 1.00 89.38 102 SER A CA 1
ATOM 798 C C . SER A 1 102 ? 17.416 -8.062 -1.113 1.00 89.38 102 SER A C 1
ATOM 800 O O . SER A 1 102 ? 17.915 -8.901 -0.353 1.00 89.38 102 SER A O 1
ATOM 802 N N . ASN A 1 103 ? 18.162 -7.162 -1.751 1.00 91.50 103 ASN A N 1
ATOM 803 C CA . ASN A 1 103 ? 19.600 -6.990 -1.539 1.00 91.50 103 ASN A CA 1
ATOM 804 C C . ASN A 1 103 ? 19.950 -6.307 -0.197 1.00 91.50 103 ASN A C 1
ATOM 806 O O . ASN A 1 103 ? 21.123 -6.008 0.033 1.00 91.50 103 ASN A O 1
ATOM 810 N N . LYS A 1 104 ? 18.960 -6.103 0.688 1.00 91.62 104 LYS A N 1
ATOM 811 C CA . LYS A 1 104 ? 19.084 -5.421 1.985 1.00 91.62 104 LYS A CA 1
ATOM 812 C C . LYS A 1 104 ? 19.743 -4.041 1.828 1.00 91.62 104 LYS A C 1
ATOM 814 O O . LYS A 1 104 ? 20.823 -3.802 2.381 1.00 91.62 104 LYS A O 1
ATOM 819 N N . PRO A 1 105 ? 19.113 -3.120 1.085 1.00 92.44 105 PRO A N 1
ATOM 820 C CA . PRO A 1 105 ? 19.717 -1.848 0.711 1.00 92.44 105 PRO A CA 1
ATOM 821 C C . PRO A 1 105 ? 20.012 -0.964 1.935 1.00 92.44 105 PRO A C 1
ATOM 823 O O . PRO A 1 105 ? 20.975 -0.203 1.915 1.00 92.44 105 PRO A O 1
ATOM 826 N N . CYS A 1 106 ? 19.297 -1.155 3.050 1.00 94.88 106 CYS A N 1
ATOM 827 C CA . CYS A 1 106 ? 19.536 -0.434 4.301 1.00 94.88 106 CYS A CA 1
ATOM 828 C C . CYS A 1 106 ? 20.828 -0.799 5.058 1.00 94.88 106 CYS A C 1
ATOM 830 O O . CYS A 1 106 ? 21.166 -0.106 6.012 1.00 94.88 106 CYS A O 1
ATOM 832 N N . MET A 1 107 ? 21.587 -1.839 4.675 1.00 94.69 107 MET A N 1
ATOM 833 C CA . MET A 1 107 ? 22.759 -2.286 5.460 1.00 94.69 107 MET A CA 1
ATOM 834 C C . MET A 1 107 ? 23.848 -1.216 5.656 1.00 94.69 107 MET A C 1
ATOM 836 O O . MET A 1 107 ? 24.579 -1.286 6.639 1.00 94.69 107 MET A O 1
ATOM 840 N N . ASN A 1 108 ? 23.969 -0.249 4.741 1.00 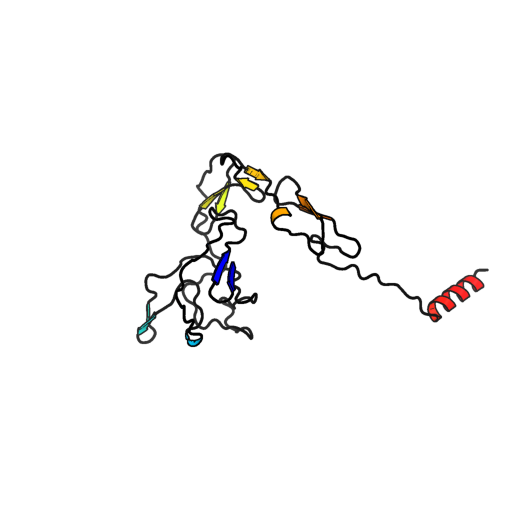92.69 108 ASN A N 1
ATOM 841 C CA . ASN A 1 108 ? 24.974 0.823 4.800 1.00 92.69 108 ASN A CA 1
ATOM 842 C C . ASN A 1 108 ? 24.366 2.219 4.592 1.00 92.69 108 ASN A C 1
ATOM 844 O O . ASN A 1 108 ? 25.080 3.162 4.249 1.00 92.69 108 ASN A O 1
ATOM 848 N N . VAL A 1 109 ? 23.052 2.350 4.757 1.00 94.81 109 VAL A N 1
ATOM 849 C CA . VAL A 1 109 ? 22.354 3.628 4.610 1.00 94.81 109 VAL A CA 1
ATOM 850 C C . VAL A 1 109 ? 22.179 4.243 5.987 1.00 94.81 109 VAL A C 1
ATOM 852 O O . VAL A 1 109 ? 21.666 3.606 6.903 1.00 94.81 109 VAL A O 1
ATOM 855 N N . VAL A 1 110 ? 22.591 5.501 6.122 1.00 95.12 110 VAL A N 1
ATOM 856 C CA . VAL A 1 110 ? 22.336 6.306 7.317 1.00 95.12 110 VAL A CA 1
ATOM 857 C C . VAL A 1 110 ? 21.360 7.403 6.929 1.00 95.12 110 VAL A C 1
ATOM 859 O O . VAL A 1 110 ? 21.694 8.285 6.135 1.00 95.12 110 VAL A O 1
ATOM 862 N N . CYS A 1 111 ? 20.151 7.327 7.473 1.00 93.62 111 CYS A N 1
ATOM 863 C CA . CYS A 1 111 ? 19.136 8.354 7.300 1.00 93.62 111 CYS A CA 1
ATOM 864 C C . CYS A 1 111 ? 19.350 9.494 8.313 1.00 93.62 111 CYS A C 1
ATOM 866 O O . CYS A 1 111 ? 19.848 9.251 9.415 1.00 93.62 111 CYS A O 1
ATOM 868 N N . PRO A 1 112 ? 19.021 10.746 7.953 1.00 93.06 112 PRO A N 1
ATOM 869 C CA . PRO A 1 112 ? 19.074 11.855 8.896 1.00 93.06 112 PRO A CA 1
ATOM 870 C C . PRO A 1 112 ? 18.013 11.668 9.983 1.00 93.06 112 PRO A C 1
ATOM 872 O O . PRO A 1 112 ? 16.881 11.308 9.677 1.00 93.06 112 PRO A O 1
ATOM 875 N N . GLU A 1 113 ? 18.350 11.948 11.241 1.00 90.38 113 GLU A N 1
ATOM 876 C CA . GLU A 1 113 ? 17.358 11.923 12.322 1.00 90.38 113 GLU A CA 1
ATOM 877 C C . GLU A 1 113 ? 16.206 12.905 12.019 1.00 90.38 113 GLU A C 1
ATOM 879 O O . GLU A 1 113 ? 16.478 14.026 11.570 1.00 90.38 113 GLU A O 1
ATOM 884 N N . PRO A 1 114 ? 14.929 12.533 12.254 1.00 90.75 114 PRO A N 1
ATOM 885 C CA . PRO A 1 114 ? 14.433 11.326 12.936 1.00 90.75 114 PRO A CA 1
ATOM 886 C C . PRO A 1 114 ? 14.031 10.168 11.996 1.00 90.75 114 PRO A C 1
ATOM 888 O O . PRO A 1 114 ? 13.252 9.307 12.396 1.00 90.75 114 PRO A O 1
ATOM 891 N N . PHE A 1 115 ? 14.496 10.159 10.747 1.00 92.62 115 PHE A N 1
ATOM 892 C CA . PHE A 1 115 ? 14.097 9.162 9.756 1.00 92.62 115 PHE A CA 1
ATOM 893 C C . PHE A 1 115 ? 14.860 7.844 9.918 1.00 92.62 115 PHE A C 1
ATOM 895 O O . PHE A 1 115 ? 16.054 7.815 10.219 1.00 92.62 115 PHE A O 1
ATOM 902 N N . GLU A 1 116 ? 14.165 6.752 9.641 1.00 92.12 116 GLU A N 1
ATOM 903 C CA . GLU A 1 116 ? 14.668 5.388 9.638 1.00 92.12 116 GLU A CA 1
ATOM 904 C C . GLU A 1 116 ? 14.721 4.854 8.201 1.00 92.12 116 GLU A C 1
ATOM 906 O O . GLU A 1 116 ? 13.955 5.263 7.325 1.00 92.12 116 GLU A O 1
ATOM 911 N N . CYS A 1 117 ? 15.665 3.950 7.939 1.00 92.56 117 CYS A N 1
ATOM 912 C CA . CYS A 1 117 ? 15.764 3.305 6.636 1.00 92.56 117 CYS A CA 1
ATOM 913 C C . CYS A 1 117 ? 14.762 2.156 6.549 1.00 92.56 117 CYS A C 1
ATOM 915 O O . CYS A 1 117 ? 14.842 1.213 7.340 1.00 92.56 117 CYS A O 1
ATOM 917 N N . VAL A 1 118 ? 13.877 2.205 5.556 1.00 88.75 118 VAL A N 1
ATOM 918 C CA . VAL A 1 118 ? 12.952 1.119 5.223 1.00 88.75 118 VAL A CA 1
ATOM 919 C C . VAL A 1 118 ? 13.351 0.464 3.897 1.00 88.75 118 VAL A C 1
ATOM 921 O O . VAL A 1 118 ? 13.783 1.133 2.955 1.00 88.75 118 VAL A O 1
ATOM 924 N N . ASP A 1 119 ? 13.254 -0.867 3.839 1.00 87.94 119 ASP A N 1
ATOM 925 C CA . ASP A 1 119 ? 13.579 -1.676 2.655 1.00 87.94 119 ASP A CA 1
ATOM 926 C C . ASP A 1 119 ? 12.352 -1.767 1.735 1.00 87.94 119 ASP A C 1
ATOM 928 O O . ASP A 1 119 ? 11.373 -2.439 2.060 1.00 87.94 119 ASP A O 1
ATOM 932 N N . SER A 1 120 ? 12.431 -1.112 0.575 1.00 82.44 120 SER A N 1
ATOM 933 C CA . SER A 1 120 ? 11.389 -1.065 -0.460 1.00 82.44 120 SER A CA 1
ATOM 934 C C . SER A 1 120 ? 11.691 -2.024 -1.626 1.00 82.44 120 SER A C 1
ATOM 936 O O . SER A 1 120 ? 11.369 -1.729 -2.773 1.00 82.44 120 SER A O 1
ATOM 938 N N . TRP A 1 121 ? 12.306 -3.181 -1.332 1.00 86.31 121 TRP A N 1
ATOM 939 C CA . TRP A 1 121 ? 12.728 -4.240 -2.265 1.00 86.31 121 TRP A CA 1
ATOM 940 C C . TRP A 1 121 ? 13.751 -3.784 -3.318 1.00 86.31 121 TRP A C 1
ATOM 942 O O . TRP A 1 121 ? 13.417 -3.214 -4.352 1.00 86.31 121 TRP A O 1
ATOM 952 N N . ASN A 1 122 ? 15.030 -4.099 -3.078 1.00 87.31 122 ASN A N 1
ATOM 953 C CA . ASN A 1 122 ? 16.191 -3.643 -3.865 1.00 87.31 122 ASN A CA 1
ATOM 954 C C . ASN A 1 122 ? 16.392 -2.120 -3.939 1.00 87.31 122 ASN A C 1
ATOM 956 O O . ASN A 1 122 ? 17.340 -1.668 -4.584 1.00 87.31 122 ASN A O 1
ATOM 960 N N . ASP A 1 123 ? 15.552 -1.360 -3.249 1.00 87.94 123 ASP A N 1
ATOM 961 C CA . ASP A 1 123 ? 15.639 0.079 -3.064 1.00 87.94 123 ASP A CA 1
ATOM 962 C C . ASP A 1 123 ? 15.395 0.413 -1.589 1.00 87.94 123 ASP A C 1
ATOM 964 O O . ASP A 1 123 ? 14.825 -0.393 -0.847 1.00 87.94 123 ASP A O 1
ATOM 968 N N . TYR A 1 124 ? 15.843 1.580 -1.148 1.00 88.69 124 TYR A N 1
ATOM 969 C CA . TYR A 1 124 ? 15.632 2.039 0.219 1.00 88.69 124 TYR A CA 1
ATOM 970 C C . TYR A 1 124 ? 14.927 3.386 0.237 1.00 88.69 124 TYR A C 1
ATOM 972 O O . TYR A 1 124 ? 15.113 4.224 -0.643 1.00 88.69 124 TYR A O 1
ATOM 980 N N . GLU A 1 125 ? 14.173 3.626 1.300 1.00 88.06 125 GLU A N 1
ATOM 981 C CA . GLU A 1 125 ? 13.586 4.930 1.569 1.00 88.06 125 GLU A CA 1
ATOM 982 C C . GLU A 1 125 ? 13.942 5.361 2.993 1.00 88.06 125 GLU A C 1
ATOM 984 O O . GLU A 1 125 ? 13.945 4.555 3.921 1.00 88.06 125 GLU A O 1
ATOM 989 N N . CYS A 1 126 ? 14.292 6.635 3.165 1.00 90.69 126 CYS A N 1
ATOM 990 C CA . CYS A 1 126 ? 14.413 7.234 4.490 1.00 90.69 126 CYS A CA 1
ATOM 991 C C . CYS A 1 126 ? 13.064 7.854 4.834 1.00 90.69 126 CYS A C 1
ATOM 993 O O . CYS A 1 126 ? 12.724 8.914 4.309 1.00 90.69 126 CYS A O 1
ATOM 995 N N . THR A 1 127 ? 12.304 7.188 5.691 1.00 89.25 127 THR A N 1
ATOM 996 C CA . THR A 1 127 ? 10.970 7.626 6.114 1.00 89.25 127 THR A CA 1
ATOM 997 C C . THR A 1 127 ? 10.818 7.431 7.617 1.00 89.25 127 THR A C 1
ATOM 999 O O . THR A 1 127 ? 11.777 7.116 8.315 1.00 89.25 127 THR A O 1
ATOM 1002 N N . CYS A 1 128 ? 9.647 7.715 8.157 1.00 88.56 128 CYS A N 1
ATOM 1003 C CA . CYS A 1 128 ? 9.367 7.439 9.552 1.00 88.56 128 CYS A CA 1
ATOM 1004 C C . CYS A 1 128 ? 9.238 5.923 9.776 1.00 88.56 128 CYS A C 1
ATOM 1006 O O . CYS A 1 128 ? 8.780 5.199 8.898 1.00 88.56 128 CYS A O 1
ATOM 1008 N N . GLY A 1 129 ? 9.687 5.431 10.931 1.00 82.94 129 GLY A N 1
ATOM 1009 C CA . GLY A 1 129 ? 9.507 4.024 11.295 1.00 82.94 129 GLY A CA 1
ATOM 1010 C C . GLY A 1 129 ? 8.027 3.644 11.443 1.00 82.94 129 GLY A C 1
ATOM 1011 O O . GLY A 1 129 ? 7.133 4.492 11.385 1.00 82.94 129 GLY A O 1
ATOM 1012 N N . GLU A 1 130 ? 7.757 2.359 11.683 1.00 82.56 130 GLU A N 1
ATOM 1013 C CA . GLU A 1 130 ? 6.389 1.839 11.813 1.00 82.56 130 GLU A CA 1
ATOM 1014 C C . GLU A 1 130 ? 5.528 2.659 12.795 1.00 82.56 130 GLU A C 1
ATOM 1016 O O . GLU A 1 130 ? 5.885 2.845 13.963 1.00 82.56 130 GLU A O 1
ATOM 1021 N N . GLY A 1 131 ? 4.349 3.112 12.344 1.00 80.56 131 GLY A N 1
ATOM 1022 C CA . GLY A 1 131 ? 3.428 3.862 13.215 1.00 80.56 131 GLY A CA 1
ATOM 1023 C C . GLY A 1 131 ? 3.536 5.369 13.142 1.00 80.56 131 GLY A C 1
ATOM 1024 O O . GLY A 1 131 ? 2.863 6.040 13.920 1.00 80.56 131 GLY A O 1
ATOM 1025 N N . GLN A 1 132 ? 4.359 5.909 12.250 1.00 86.62 132 GLN A N 1
ATOM 1026 C CA . GLN A 1 132 ? 4.580 7.340 12.164 1.00 86.62 132 GLN A CA 1
ATOM 1027 C C . GLN A 1 132 ? 4.540 7.813 10.717 1.00 86.62 132 GLN A C 1
ATOM 1029 O O . GLN A 1 132 ? 5.045 7.158 9.820 1.00 86.62 132 GLN A O 1
ATOM 1034 N N . SER A 1 133 ? 3.981 8.996 10.496 1.00 85.00 133 SER A N 1
ATOM 1035 C CA . SER A 1 133 ? 4.015 9.665 9.200 1.00 85.00 133 SER A CA 1
ATOM 1036 C C . SER A 1 133 ? 4.920 10.885 9.250 1.00 85.00 133 SER A C 1
ATOM 1038 O O . SER A 1 133 ? 5.076 11.519 10.300 1.00 85.00 133 SER A O 1
ATOM 1040 N N . VAL A 1 134 ? 5.455 11.266 8.092 1.00 87.12 134 VAL A N 1
ATOM 1041 C CA . VAL A 1 134 ? 6.180 12.529 7.941 1.00 87.12 134 VAL A CA 1
ATOM 1042 C C . VAL A 1 134 ? 5.273 13.686 8.369 1.00 87.12 134 VAL A C 1
ATOM 1044 O O . VAL A 1 134 ? 4.115 13.779 7.954 1.00 87.12 134 VAL A O 1
ATOM 1047 N N . SER A 1 135 ? 5.792 14.556 9.230 1.00 87.88 135 SER A N 1
ATOM 1048 C CA . SER A 1 135 ? 5.081 15.728 9.734 1.00 87.88 135 SER A CA 1
ATOM 1049 C C . SER A 1 135 ? 4.719 16.697 8.603 1.00 87.88 135 SER A C 1
ATOM 1051 O O . SER A 1 135 ? 5.356 16.733 7.552 1.00 87.88 135 SER A O 1
ATOM 1053 N N . ALA A 1 136 ? 3.715 17.550 8.823 1.00 84.06 136 ALA A N 1
ATOM 1054 C CA . ALA A 1 136 ? 3.251 18.504 7.808 1.00 84.06 136 ALA A CA 1
ATOM 1055 C C . ALA A 1 136 ? 4.330 19.506 7.342 1.00 84.06 136 ALA A C 1
ATOM 1057 O O . ALA A 1 136 ? 4.240 20.042 6.240 1.00 84.06 136 ALA A O 1
ATOM 1058 N N . ASP A 1 137 ? 5.347 19.769 8.166 1.00 86.12 137 ASP A N 1
ATOM 1059 C CA . ASP A 1 137 ? 6.499 20.608 7.820 1.00 86.12 137 ASP A CA 1
ATOM 1060 C C . ASP A 1 137 ? 7.634 19.836 7.118 1.00 86.12 137 ASP A C 1
ATOM 1062 O O . ASP A 1 137 ? 8.629 20.447 6.721 1.00 86.12 137 ASP A O 1
ATOM 1066 N N . GLY A 1 138 ? 7.490 18.515 6.952 1.00 84.81 138 GLY A N 1
ATOM 1067 C CA . GLY A 1 138 ? 8.432 17.638 6.259 1.00 84.81 138 GLY A CA 1
ATOM 1068 C C . GLY A 1 138 ? 9.725 17.347 7.021 1.00 84.81 138 GLY A C 1
ATOM 1069 O O . GLY A 1 138 ? 10.663 16.817 6.430 1.00 84.81 138 GLY A O 1
ATOM 1070 N N . LYS A 1 139 ? 9.825 17.745 8.295 1.00 86.56 139 LYS A N 1
ATOM 1071 C CA . LYS A 1 139 ? 11.090 17.733 9.054 1.00 86.56 139 LYS A CA 1
ATOM 1072 C C . LYS A 1 139 ? 11.154 16.697 10.165 1.00 86.56 139 LYS A C 1
ATOM 1074 O O . LYS A 1 139 ? 12.220 16.513 10.746 1.00 86.56 139 LYS A O 1
ATOM 1079 N N . GLY A 1 140 ? 10.040 16.061 10.492 1.00 89.75 140 GLY A N 1
ATOM 1080 C CA . GLY A 1 140 ? 9.969 15.112 11.586 1.00 89.75 140 GLY A CA 1
ATOM 1081 C C . GLY A 1 140 ? 8.946 14.018 11.347 1.00 89.75 140 GLY A C 1
ATOM 1082 O O . GLY A 1 140 ? 8.371 13.894 10.267 1.00 89.75 140 GLY A O 1
ATOM 1083 N N . CYS A 1 141 ? 8.727 13.236 12.395 1.00 90.19 141 CYS A N 1
ATOM 1084 C CA . CYS A 1 141 ? 7.791 12.127 12.409 1.00 90.19 141 CYS A CA 1
ATOM 1085 C C . CYS A 1 141 ? 6.730 12.379 13.476 1.00 90.19 141 CYS A C 1
ATOM 1087 O O . CYS A 1 141 ? 7.050 12.746 14.609 1.00 90.19 141 CYS A O 1
ATOM 1089 N N . THR A 1 142 ? 5.467 12.189 13.115 1.00 88.94 142 THR A N 1
ATOM 1090 C CA . THR A 1 142 ? 4.319 12.269 14.027 1.00 88.94 142 THR A CA 1
ATOM 1091 C C . THR A 1 142 ? 3.580 10.945 14.026 1.00 88.94 142 THR A C 1
ATOM 1093 O O . THR A 1 142 ? 3.573 10.262 13.007 1.00 88.94 142 THR A O 1
ATOM 1096 N N . ASP A 1 143 ? 2.960 10.589 15.151 1.00 87.50 143 ASP A N 1
ATOM 1097 C CA . ASP A 1 143 ? 2.114 9.397 15.256 1.00 87.50 143 ASP A CA 1
ATOM 1098 C C . ASP A 1 143 ? 1.071 9.384 14.130 1.00 87.50 143 ASP A C 1
ATOM 1100 O O . ASP A 1 143 ? 0.383 10.385 13.886 1.00 87.50 143 ASP A O 1
ATOM 1104 N N . LYS A 1 144 ? 1.018 8.272 13.394 1.00 86.81 144 LYS A N 1
ATOM 1105 C CA . LYS A 1 144 ? 0.010 8.078 12.358 1.00 86.81 144 LYS A CA 1
ATOM 1106 C C . LYS A 1 144 ? -1.345 7.924 13.053 1.00 86.81 144 LYS A C 1
ATOM 1108 O O . LYS A 1 144 ? -1.449 7.364 14.133 1.00 86.81 144 LYS A O 1
ATOM 1113 N N . ASN A 1 145 ? -2.392 8.481 12.448 1.00 86.88 145 ASN A N 1
ATOM 1114 C CA . ASN A 1 145 ? -3.744 8.318 12.965 1.00 86.88 145 ASN A CA 1
ATOM 1115 C C . ASN A 1 145 ? -4.430 7.141 12.270 1.00 86.88 145 ASN A C 1
ATOM 1117 O O . ASN A 1 145 ? -5.044 7.323 11.215 1.00 86.88 145 ASN A O 1
ATOM 1121 N N . GLU A 1 146 ? -4.356 5.950 12.864 1.00 88.12 146 GLU A N 1
ATOM 1122 C CA . GLU A 1 146 ? -4.945 4.730 12.291 1.00 88.12 146 GLU A CA 1
ATOM 1123 C C . GLU A 1 146 ? -6.473 4.809 12.187 1.00 88.12 146 GLU A C 1
ATOM 1125 O O . GLU A 1 146 ? -7.084 4.119 11.374 1.00 88.12 146 GLU A O 1
ATOM 1130 N N . CYS A 1 147 ? -7.127 5.693 12.946 1.00 89.94 147 CYS A N 1
ATOM 1131 C CA . CYS A 1 147 ? -8.571 5.880 12.828 1.00 89.94 147 CYS A CA 1
ATOM 1132 C C . CYS A 1 147 ? -9.010 6.483 11.492 1.00 89.94 147 CYS A C 1
ATOM 1134 O O . CYS A 1 147 ? -10.187 6.372 11.140 1.00 89.94 147 CYS A O 1
ATOM 1136 N N . LEU A 1 148 ? -8.095 7.105 10.740 1.00 86.44 148 LEU A N 1
ATOM 1137 C CA . LEU A 1 148 ? -8.382 7.597 9.392 1.00 86.44 148 LEU A CA 1
ATOM 1138 C C . LEU A 1 148 ? -8.663 6.457 8.407 1.00 86.44 148 LEU A C 1
ATOM 1140 O O . LEU A 1 148 ? -9.436 6.657 7.470 1.00 86.44 148 LEU A O 1
ATOM 1144 N N . ASP A 1 149 ? -8.128 5.262 8.670 1.00 84.31 149 ASP A N 1
ATOM 1145 C CA . ASP A 1 149 ? -8.370 4.059 7.868 1.00 84.31 149 ASP A CA 1
ATOM 1146 C C . ASP A 1 149 ? -9.732 3.405 8.182 1.00 84.31 149 ASP A C 1
ATOM 1148 O O . ASP A 1 149 ? -10.105 2.406 7.572 1.00 84.31 149 ASP A O 1
ATOM 1152 N N . GLN A 1 150 ? -10.504 3.987 9.112 1.00 88.56 150 GLN A N 1
ATOM 1153 C CA . GLN A 1 150 ? -11.816 3.505 9.560 1.00 88.56 150 GLN A CA 1
ATOM 1154 C C . GLN A 1 150 ? -11.823 2.011 9.954 1.00 88.56 150 GLN A C 1
ATOM 1156 O O . GLN A 1 150 ? -12.669 1.253 9.474 1.00 88.56 150 GLN A O 1
ATOM 1161 N N . PRO A 1 151 ? -10.915 1.565 10.846 1.00 91.25 151 PRO A N 1
ATOM 1162 C CA . PRO A 1 151 ? -10.785 0.147 11.179 1.00 91.25 151 PRO A CA 1
ATOM 1163 C C . PRO A 1 151 ? -11.977 -0.408 11.976 1.00 91.25 151 PRO A C 1
ATOM 1165 O O . PRO A 1 151 ? -12.288 -1.594 11.884 1.00 91.25 151 PRO A O 1
ATOM 1168 N N . CYS A 1 152 ? -12.677 0.438 12.740 1.00 95.06 152 CYS A N 1
ATOM 1169 C CA . CYS A 1 152 ? -13.800 0.018 13.576 1.00 95.06 152 CYS A CA 1
ATOM 1170 C C . CYS A 1 152 ? -15.074 -0.223 12.755 1.00 95.06 152 CYS A C 1
ATOM 1172 O O . CYS A 1 152 ? -15.622 0.690 12.137 1.00 95.06 152 CYS A O 1
ATOM 1174 N N . LEU A 1 153 ? -15.588 -1.448 12.813 1.00 94.06 153 LEU A N 1
ATOM 1175 C CA . LEU A 1 153 ? -16.782 -1.897 12.107 1.00 94.06 153 LEU A CA 1
ATOM 1176 C C . LEU A 1 153 ? -18.054 -1.692 12.938 1.00 94.06 153 LEU A C 1
ATOM 1178 O O . LEU A 1 153 ? -18.021 -1.318 14.110 1.00 94.06 153 LEU A O 1
ATOM 1182 N N . ASN A 1 154 ? -19.204 -1.936 12.304 1.00 94.00 154 ASN A N 1
ATOM 1183 C CA . ASN A 1 154 ? -20.521 -1.979 12.949 1.00 94.00 154 ASN A CA 1
ATOM 1184 C C . ASN A 1 154 ? -20.882 -0.724 13.768 1.00 94.00 154 ASN A C 1
ATOM 1186 O O . ASN A 1 154 ? -21.616 -0.798 14.751 1.00 94.00 154 ASN A O 1
ATOM 1190 N N . GLY A 1 155 ? -20.384 0.444 13.349 1.00 92.00 155 GLY A N 1
ATOM 1191 C CA . GLY A 1 155 ? -20.620 1.714 14.040 1.00 92.00 155 GLY A CA 1
ATOM 1192 C C . GLY A 1 155 ? -19.761 1.920 15.291 1.00 92.00 155 GLY A C 1
ATOM 1193 O O . GLY A 1 155 ? -20.114 2.745 16.130 1.00 92.00 155 GLY A O 1
ATOM 1194 N N . GLY A 1 156 ? -18.661 1.175 15.437 1.00 94.94 156 GLY A N 1
ATOM 1195 C CA . GLY A 1 156 ? -17.674 1.391 16.491 1.00 94.94 156 GLY A CA 1
ATOM 1196 C C . GLY A 1 156 ? -16.989 2.754 16.398 1.00 94.94 156 GLY A C 1
ATOM 1197 O O . GLY A 1 156 ? -16.689 3.250 15.312 1.00 94.94 156 GLY A O 1
ATOM 1198 N N . THR A 1 157 ? -16.708 3.355 17.555 1.00 96.00 157 THR A N 1
ATOM 1199 C CA . THR A 1 157 ? -15.971 4.623 17.643 1.00 96.00 157 THR A CA 1
ATOM 1200 C C . THR A 1 157 ? -14.479 4.341 17.749 1.00 96.00 157 THR A C 1
ATOM 1202 O O . THR A 1 157 ? -14.046 3.693 18.702 1.00 96.00 157 THR A O 1
ATOM 1205 N N . CYS A 1 158 ? -13.689 4.857 16.809 1.00 96.00 158 CYS A N 1
ATOM 1206 C CA . CYS A 1 158 ? -12.236 4.717 16.834 1.00 96.00 158 CYS A CA 1
ATOM 1207 C C . CYS A 1 158 ? -11.568 5.792 17.698 1.00 96.00 158 CYS A C 1
ATOM 1209 O O . CYS A 1 158 ? -11.916 6.971 17.614 1.00 96.00 158 CYS A O 1
ATOM 1211 N N . ILE A 1 159 ? -10.587 5.387 18.505 1.00 94.12 159 ILE A N 1
ATOM 1212 C CA . ILE A 1 159 ? -9.715 6.277 19.276 1.00 94.12 159 ILE A CA 1
ATOM 1213 C C . ILE A 1 159 ? -8.261 5.970 18.923 1.00 94.12 159 ILE A C 1
ATOM 1215 O O . ILE A 1 159 ? -7.795 4.860 19.188 1.00 94.12 159 ILE A O 1
ATOM 1219 N N . ASN A 1 160 ? -7.549 6.961 18.381 1.00 91.69 160 ASN A N 1
ATOM 1220 C CA . ASN A 1 160 ? -6.119 6.857 18.099 1.00 91.69 160 ASN A CA 1
ATOM 1221 C C . ASN A 1 160 ? -5.312 6.815 19.400 1.00 91.69 160 ASN A C 1
ATOM 1223 O O . ASN A 1 160 ? -5.645 7.529 20.353 1.00 91.69 160 ASN A O 1
ATOM 1227 N N . GLN A 1 161 ? -4.265 5.998 19.454 1.00 87.94 161 GLN A N 1
ATOM 1228 C CA . GLN A 1 161 ? -3.431 5.821 20.637 1.00 87.94 161 GLN A CA 1
ATOM 1229 C C . GLN A 1 161 ? -1.946 5.992 20.309 1.00 87.94 161 GLN A C 1
ATOM 1231 O O . GLN A 1 161 ? -1.304 5.105 19.763 1.00 87.94 161 GLN A O 1
ATOM 1236 N N . ASP A 1 162 ? -1.367 7.081 20.795 1.00 79.75 162 ASP A N 1
ATOM 1237 C CA . ASP A 1 162 ? 0.075 7.333 20.736 1.00 79.75 162 ASP A CA 1
ATOM 1238 C C . ASP A 1 162 ? 0.840 6.466 21.780 1.00 79.75 162 ASP A C 1
ATOM 1240 O O . ASP A 1 162 ? 0.286 6.153 22.849 1.00 79.75 162 ASP A O 1
ATOM 1244 N N . PRO A 1 163 ? 2.104 6.041 21.552 1.00 70.69 163 PRO A N 1
ATOM 1245 C CA . PRO A 1 163 ? 2.863 6.094 20.290 1.00 70.69 163 PRO A CA 1
ATOM 1246 C C . PRO A 1 163 ? 2.829 4.778 19.505 1.00 70.69 163 PRO A C 1
ATOM 1248 O O . PRO A 1 163 ? 2.989 3.723 20.127 1.00 70.69 163 PRO A O 1
ATOM 1251 N N . ARG A 1 164 ? 2.849 4.850 18.170 1.00 69.25 164 ARG A N 1
ATOM 1252 C CA . ARG A 1 164 ? 3.092 3.770 17.187 1.00 69.25 164 ARG A CA 1
ATOM 1253 C C . ARG A 1 164 ? 1.890 2.880 16.878 1.00 69.25 164 ARG A C 1
ATOM 1255 O O . ARG A 1 164 ? 1.642 1.936 17.628 1.00 69.25 164 ARG A O 1
ATOM 1262 N N . HIS A 1 165 ? 1.272 3.095 15.714 1.00 76.06 165 HIS A N 1
ATOM 1263 C CA . HIS A 1 165 ? 0.388 2.151 15.007 1.00 76.06 165 HIS A CA 1
ATOM 1264 C C . HIS A 1 165 ? -0.702 1.512 15.886 1.00 76.06 165 HIS A C 1
ATOM 1266 O O . HIS A 1 165 ? -1.020 0.327 15.751 1.00 76.06 165 HIS A O 1
ATOM 1272 N N . ARG A 1 166 ? -1.244 2.271 16.847 1.00 85.50 166 ARG A N 1
ATOM 1273 C CA . ARG A 1 166 ? -2.209 1.768 17.824 1.00 85.50 166 ARG A CA 1
ATOM 1274 C C . ARG A 1 166 ? -3.480 2.590 17.776 1.00 85.50 166 ARG A C 1
ATOM 1276 O O . ARG A 1 166 ? -3.496 3.799 17.950 1.00 85.50 166 ARG A O 1
ATOM 1283 N N . TYR A 1 167 ? -4.589 1.872 17.726 1.00 92.06 167 TYR A N 1
ATOM 1284 C CA . TYR A 1 167 ? -5.915 2.419 17.943 1.00 92.06 167 TYR A CA 1
ATOM 1285 C C . TYR A 1 167 ? -6.714 1.480 18.836 1.00 92.06 167 TYR A C 1
ATOM 1287 O O . TYR A 1 167 ? -6.339 0.333 19.088 1.00 92.06 167 TYR A O 1
ATOM 1295 N N . ARG A 1 168 ? -7.847 1.981 19.320 1.00 93.69 168 ARG A N 1
ATOM 1296 C CA . ARG A 1 168 ? -8.833 1.181 20.034 1.00 93.69 168 ARG A CA 1
ATOM 1297 C C . ARG A 1 168 ? -10.227 1.496 19.529 1.00 93.69 168 ARG A C 1
ATOM 1299 O O . ARG A 1 168 ? -10.624 2.662 19.497 1.00 93.69 168 ARG A O 1
ATOM 1306 N N . CYS A 1 169 ? -10.987 0.452 19.225 1.00 96.19 169 CYS A N 1
ATOM 1307 C CA . CYS A 1 169 ? -12.405 0.570 18.929 1.00 96.19 169 CYS A CA 1
ATOM 1308 C C . CYS A 1 169 ? -13.246 0.489 20.206 1.00 96.19 169 CYS A C 1
ATOM 1310 O O . CYS A 1 169 ? -13.041 -0.364 21.070 1.00 96.19 169 CYS A O 1
ATOM 1312 N N . ILE A 1 170 ? -14.214 1.392 20.332 1.00 96.50 170 ILE A N 1
ATOM 1313 C CA . ILE A 1 170 ? -15.300 1.284 21.305 1.00 96.50 170 ILE A CA 1
ATOM 1314 C C . ILE A 1 170 ? -16.505 0.707 20.574 1.00 96.50 170 ILE A C 1
ATOM 1316 O O . ILE A 1 170 ? -17.104 1.384 19.738 1.00 96.50 170 ILE A O 1
ATOM 1320 N N . CYS A 1 171 ? -16.855 -0.535 20.904 1.00 96.50 171 CYS A N 1
ATOM 1321 C CA . CYS A 1 171 ? -17.946 -1.237 20.244 1.00 96.50 171 CYS A CA 1
ATOM 1322 C C . CYS A 1 171 ? -19.315 -0.856 20.817 1.00 96.50 171 CYS A C 1
ATOM 1324 O O . CYS A 1 171 ? -19.465 -0.755 22.041 1.00 96.50 171 CYS A O 1
ATOM 1326 N N . PRO A 1 172 ? -20.328 -0.658 19.954 1.00 94.19 172 PRO A N 1
ATOM 1327 C CA . PRO A 1 172 ? -21.700 -0.490 20.398 1.00 94.19 172 PRO A CA 1
ATOM 1328 C C . PRO A 1 172 ? -22.240 -1.795 20.997 1.00 94.19 172 PRO A C 1
ATOM 1330 O O . PRO A 1 172 ? -21.724 -2.886 20.750 1.00 94.19 172 PRO A O 1
ATOM 1333 N N . GLY A 1 173 ? -23.299 -1.681 21.803 1.00 92.31 173 GLY A N 1
ATOM 1334 C CA . GLY A 1 173 ? -23.916 -2.835 22.457 1.00 92.31 173 GLY A CA 1
ATOM 1335 C C . GLY A 1 173 ? -24.332 -3.906 21.448 1.00 92.31 173 GLY A C 1
ATOM 1336 O O . GLY A 1 173 ? -24.941 -3.595 20.426 1.00 92.31 173 GLY A O 1
ATOM 1337 N N . GLY A 1 174 ? -24.006 -5.164 21.742 1.00 89.81 174 GLY A N 1
ATOM 1338 C CA . GLY A 1 174 ? -24.243 -6.275 20.822 1.00 89.81 174 GLY A CA 1
ATOM 1339 C C . GLY A 1 174 ? -23.102 -6.540 19.838 1.00 89.81 174 GLY A C 1
ATOM 1340 O O . GLY A 1 174 ? -23.235 -7.467 19.048 1.00 89.81 174 GLY A O 1
ATOM 1341 N N . PHE A 1 175 ? -21.989 -5.799 19.889 1.00 94.19 175 PHE A N 1
ATOM 1342 C CA . PHE A 1 175 ? -20.791 -6.057 19.081 1.00 94.19 175 PHE A CA 1
ATOM 1343 C C . PHE A 1 175 ? -19.523 -6.138 19.941 1.00 94.19 175 PHE A C 1
ATOM 1345 O O . PHE A 1 175 ? -19.445 -5.532 21.010 1.00 94.19 175 PHE A O 1
ATOM 1352 N N . TRP A 1 176 ? -18.530 -6.897 19.482 1.00 91.75 176 TRP A N 1
ATOM 1353 C CA . TRP A 1 176 ? -17.251 -7.118 20.160 1.00 91.75 176 TRP A CA 1
ATOM 1354 C C . TRP A 1 176 ? -16.152 -7.528 19.162 1.00 91.75 176 TRP A C 1
ATOM 1356 O O . TRP A 1 176 ? -16.421 -7.693 17.973 1.00 91.75 176 TRP A O 1
ATOM 1366 N N . GLY A 1 177 ? -14.921 -7.677 19.651 1.00 92.56 177 GLY A N 1
ATOM 1367 C CA . GLY A 1 177 ? -13.718 -7.875 18.832 1.00 92.56 177 GLY A CA 1
ATOM 1368 C C . GLY A 1 177 ? -12.861 -6.611 18.784 1.00 92.56 177 GLY A C 1
ATOM 1369 O O . GLY A 1 177 ? -13.319 -5.542 19.199 1.00 92.56 177 GLY A O 1
ATOM 1370 N N . ASP A 1 178 ? -11.626 -6.727 18.296 1.00 92.69 178 ASP A N 1
ATOM 1371 C CA . ASP A 1 178 ? -10.683 -5.596 18.239 1.00 92.69 178 ASP A CA 1
ATOM 1372 C C . ASP A 1 178 ? -11.198 -4.483 17.316 1.00 92.69 178 ASP A C 1
ATOM 1374 O O . ASP A 1 178 ? -10.994 -3.299 17.588 1.00 92.69 178 ASP A O 1
ATOM 1378 N N . ASN A 1 179 ? -11.952 -4.875 16.285 1.00 94.75 179 ASN A N 1
ATOM 1379 C CA . ASN A 1 179 ? -12.567 -4.002 15.294 1.00 94.75 179 ASN A CA 1
ATOM 1380 C C . ASN A 1 179 ? -14.093 -4.006 15.360 1.00 94.75 179 ASN A C 1
ATOM 1382 O O . ASN A 1 179 ? -14.744 -3.540 14.429 1.00 94.75 179 ASN A O 1
ATOM 1386 N N . CYS A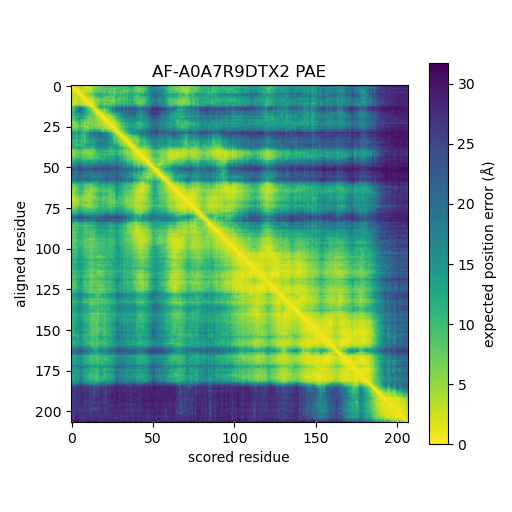 1 180 ? -14.691 -4.5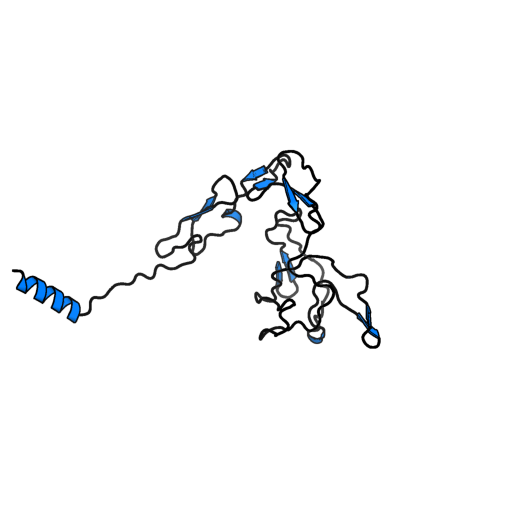09 16.442 1.00 95.38 180 CYS A N 1
ATOM 1387 C CA . CYS A 1 180 ? -16.143 -4.661 16.567 1.00 95.38 180 CYS A CA 1
ATOM 1388 C C . CYS A 1 180 ? -16.769 -5.532 15.464 1.00 95.38 180 CYS A C 1
ATOM 1390 O O . CYS A 1 180 ? -17.926 -5.335 15.093 1.00 95.38 180 CYS A O 1
ATOM 1392 N N . GLU A 1 181 ? -16.012 -6.478 14.915 1.00 94.19 181 GLU A N 1
ATOM 1393 C CA . GLU A 1 181 ? -16.404 -7.346 13.807 1.00 94.19 181 GLU A CA 1
ATOM 1394 C C . GLU A 1 181 ? -17.391 -8.450 14.212 1.00 94.19 181 GLU A C 1
ATOM 1396 O O . GLU A 1 181 ? -18.123 -8.968 13.367 1.00 94.19 181 GLU A O 1
ATOM 1401 N N . SER A 1 182 ? -17.434 -8.796 15.499 1.00 92.06 182 SER A N 1
ATOM 1402 C CA . SER A 1 182 ? -18.226 -9.907 16.020 1.00 92.06 182 SER A CA 1
ATOM 1403 C C . SER A 1 182 ? -19.524 -9.426 16.658 1.00 92.06 182 SER A C 1
ATOM 1405 O O . SER A 1 182 ? -19.557 -8.405 17.339 1.00 92.06 182 SER A O 1
ATOM 1407 N N . VAL A 1 183 ? -20.605 -10.189 16.484 1.00 89.44 183 VAL A N 1
ATOM 1408 C CA . VAL A 1 183 ? -21.912 -9.919 17.104 1.00 89.44 183 VAL A CA 1
ATOM 1409 C C . VAL A 1 183 ? -22.029 -10.715 18.403 1.00 89.44 183 VAL A C 1
ATOM 1411 O O . VAL A 1 183 ? -21.667 -11.890 18.472 1.00 89.44 183 VAL A O 1
ATOM 1414 N N . GLN A 1 184 ? -22.539 -10.088 19.455 1.00 79.88 184 GLN A N 1
ATOM 1415 C CA . GLN A 1 184 ? -22.918 -10.744 20.696 1.00 79.88 184 GLN A CA 1
ATOM 1416 C C . GLN A 1 184 ? -24.358 -11.243 20.537 1.00 79.88 184 GLN A C 1
ATOM 1418 O O . GLN A 1 184 ? -25.319 -10.528 20.820 1.00 79.88 184 GLN A O 1
ATOM 1423 N N . GLU A 1 185 ? -24.523 -12.472 20.046 1.00 75.44 185 GLU A N 1
ATOM 1424 C CA . GLU A 1 185 ? -25.827 -13.130 20.078 1.00 75.44 185 GLU A CA 1
ATOM 1425 C C . GLU A 1 185 ? -26.229 -13.332 21.541 1.00 75.44 185 GLU A C 1
ATOM 1427 O O . GLU A 1 185 ? -25.659 -14.150 22.266 1.00 75.44 185 GLU A O 1
ATOM 1432 N N . GLY A 1 186 ? -27.205 -12.553 22.004 1.00 65.44 186 GLY A N 1
ATOM 1433 C CA . GLY A 1 186 ? -27.809 -12.747 23.312 1.00 65.44 186 GLY A CA 1
ATOM 1434 C C . GLY A 1 186 ? -28.501 -14.106 23.362 1.00 65.44 186 GLY A C 1
ATOM 1435 O O . GLY A 1 186 ? -29.669 -14.227 22.993 1.00 65.44 186 GLY A O 1
ATOM 1436 N N . GLN A 1 187 ? -27.802 -15.139 23.831 1.00 62.19 187 GLN A N 1
ATOM 1437 C CA . GLN A 1 187 ? -28.429 -16.414 24.152 1.00 62.19 187 GLN A CA 1
ATOM 1438 C C . GLN A 1 187 ? -29.330 -16.209 25.370 1.00 62.19 187 GLN A C 1
ATOM 1440 O O . GLN A 1 187 ? -28.896 -16.256 26.520 1.00 62.19 187 GLN A O 1
ATOM 1445 N N . THR A 1 188 ? -30.620 -15.980 25.126 1.00 63.56 188 THR A N 1
ATOM 1446 C CA . THR A 1 188 ? -31.627 -16.167 26.169 1.00 63.56 188 THR A CA 1
ATOM 1447 C C . THR A 1 188 ? -31.705 -17.663 26.457 1.00 63.56 188 THR A C 1
ATOM 1449 O O . THR A 1 188 ? -32.355 -18.421 25.738 1.00 63.56 188 THR A O 1
ATOM 1452 N N . LEU A 1 189 ? -30.999 -18.111 27.497 1.00 63.81 189 LEU A N 1
ATOM 1453 C CA . LEU A 1 189 ? -31.130 -19.468 28.019 1.00 63.81 189 LEU A CA 1
ATOM 1454 C C . LEU A 1 189 ? -32.553 -19.640 28.561 1.00 63.81 189 LEU A C 1
ATOM 1456 O O . LEU A 1 189 ? -32.851 -19.341 29.716 1.00 63.81 189 LEU A O 1
ATOM 1460 N N . LYS A 1 190 ? -33.461 -20.106 27.704 1.00 73.62 190 LYS A N 1
ATOM 1461 C CA . LYS A 1 190 ? -34.782 -20.564 28.124 1.00 73.62 190 LYS A CA 1
ATOM 1462 C C . LYS A 1 190 ? -34.599 -21.910 28.815 1.00 73.62 190 LYS A C 1
ATOM 1464 O O . LYS A 1 190 ? -34.364 -22.923 28.161 1.00 73.62 190 LYS A O 1
ATOM 1469 N N . LEU A 1 191 ? -34.697 -21.917 30.141 1.00 76.31 191 LEU A N 1
ATOM 1470 C CA . LEU A 1 191 ? -34.775 -23.155 30.910 1.00 76.31 191 LEU A CA 1
ATOM 1471 C C . LEU A 1 191 ? -36.024 -23.923 30.467 1.00 76.31 191 LEU A C 1
ATOM 1473 O O . LEU A 1 191 ? -37.144 -23.419 30.558 1.00 76.31 191 LEU A O 1
ATOM 1477 N N . GLY A 1 192 ? -35.826 -25.141 29.965 1.00 86.50 192 GLY A N 1
ATOM 1478 C CA . GLY A 1 192 ? -36.933 -26.040 29.670 1.00 86.50 192 GLY A CA 1
ATOM 1479 C C . GLY A 1 192 ? -37.734 -26.344 30.938 1.00 86.50 192 GLY A C 1
ATOM 1480 O O . GLY A 1 192 ? -37.198 -26.333 32.047 1.00 86.50 192 GLY A O 1
ATOM 1481 N N . VAL A 1 193 ? -39.016 -26.668 30.776 1.00 88.44 193 VAL A N 1
ATOM 1482 C CA . VAL A 1 193 ? -39.932 -26.956 31.896 1.00 88.44 193 VAL A CA 1
ATOM 1483 C C . VAL A 1 193 ? -39.390 -28.069 32.805 1.00 88.44 193 VAL A C 1
ATOM 1485 O O . VAL A 1 193 ? -39.557 -28.005 34.018 1.00 88.44 193 VAL A O 1
ATOM 1488 N N . GLY A 1 194 ? -38.660 -29.041 32.245 1.00 87.69 194 GLY A N 1
ATOM 1489 C CA . GLY A 1 194 ? -37.991 -30.093 33.018 1.00 87.69 194 GLY A CA 1
ATOM 1490 C C . GLY A 1 194 ? -36.871 -29.582 33.932 1.00 87.69 194 GLY A C 1
ATOM 1491 O O . GLY A 1 194 ? -36.755 -30.040 35.063 1.00 87.69 194 GLY A O 1
ATOM 1492 N N . ALA A 1 195 ? -36.089 -28.592 33.488 1.00 87.81 195 ALA A N 1
ATOM 1493 C CA . ALA A 1 195 ? -35.055 -27.974 34.319 1.00 87.81 195 ALA A CA 1
ATOM 1494 C C . ALA A 1 195 ? -35.680 -27.140 35.449 1.00 87.81 195 ALA A C 1
ATOM 1496 O O . ALA A 1 195 ? -35.222 -27.201 36.586 1.00 87.81 195 ALA A O 1
ATOM 1497 N N . LEU A 1 196 ? -36.774 -26.427 35.160 1.00 91.25 196 LEU A N 1
ATOM 1498 C CA . LEU A 1 196 ? -37.543 -25.700 36.176 1.00 91.25 196 LEU A CA 1
ATOM 1499 C C . LEU A 1 196 ? -38.157 -26.650 37.214 1.00 91.25 196 LEU A C 1
ATOM 1501 O O . LEU A 1 196 ? -38.067 -26.382 38.410 1.00 91.25 196 LEU A O 1
ATOM 1505 N N . ALA A 1 197 ? -38.724 -27.776 36.773 1.00 91.00 197 ALA A N 1
ATOM 1506 C CA . ALA A 1 197 ? -39.279 -28.792 37.662 1.00 91.00 197 ALA A CA 1
ATOM 1507 C C . ALA A 1 197 ? -38.203 -29.403 38.571 1.00 91.00 197 ALA A C 1
ATOM 1509 O O . ALA A 1 197 ? -38.429 -29.511 39.771 1.00 91.00 197 ALA A O 1
ATOM 1510 N N . ALA A 1 198 ? -37.022 -29.723 38.029 1.00 91.69 198 ALA A N 1
ATOM 1511 C CA . ALA A 1 198 ? -35.903 -30.269 38.799 1.00 91.69 198 ALA A CA 1
ATOM 1512 C C . ALA A 1 198 ? -35.401 -29.298 39.885 1.00 91.69 198 ALA A C 1
ATOM 1514 O O . ALA A 1 198 ? -35.142 -29.706 41.019 1.00 91.69 198 ALA A O 1
ATOM 1515 N N . ILE A 1 199 ? -35.310 -28.003 39.562 1.00 91.56 199 ILE A N 1
ATOM 1516 C CA . ILE A 1 199 ? -34.945 -26.958 40.529 1.00 91.56 199 ILE A CA 1
ATOM 1517 C C . ILE A 1 199 ? -35.999 -26.873 41.641 1.00 91.56 199 ILE A C 1
ATOM 1519 O O . ILE A 1 199 ? -35.645 -26.834 42.819 1.00 91.56 199 ILE A O 1
ATOM 1523 N N . LEU A 1 200 ? -37.288 -26.903 41.285 1.00 91.12 200 LEU A N 1
ATOM 1524 C CA . LEU A 1 200 ? -38.386 -26.846 42.252 1.00 91.12 200 LEU A CA 1
ATOM 1525 C C . LEU A 1 200 ? -38.399 -28.071 43.178 1.00 91.12 200 LEU A C 1
ATOM 1527 O O . LEU A 1 200 ? -38.559 -27.923 44.387 1.00 91.12 200 LEU A O 1
ATOM 1531 N N . THR A 1 201 ? -38.186 -29.272 42.630 1.00 93.00 201 THR A N 1
ATOM 1532 C CA . THR A 1 201 ? -38.103 -30.503 43.426 1.00 93.00 201 THR A CA 1
ATOM 1533 C C . THR A 1 201 ? -36.903 -30.486 44.363 1.00 93.00 201 THR A C 1
ATOM 1535 O O . THR A 1 201 ? -37.059 -30.843 45.524 1.00 93.00 201 THR A O 1
ATOM 1538 N N . CYS A 1 202 ? -35.739 -30.006 43.905 1.00 91.56 202 CYS A N 1
ATOM 1539 C CA . CYS A 1 202 ? -34.560 -29.857 44.761 1.00 91.56 202 CYS A CA 1
ATOM 1540 C C . CYS A 1 202 ? -34.830 -28.906 45.933 1.00 91.56 202 CYS A C 1
ATOM 1542 O O . CYS A 1 202 ? -34.519 -29.234 47.075 1.00 91.56 202 CYS A O 1
ATOM 1544 N N . LEU A 1 203 ? -35.440 -27.748 45.672 1.00 92.38 203 LEU A N 1
ATOM 1545 C CA . LEU A 1 203 ? -35.766 -26.773 46.717 1.00 92.38 203 LEU A CA 1
ATOM 1546 C C . LEU A 1 203 ? -36.766 -27.329 47.741 1.00 92.38 203 LEU A C 1
ATOM 1548 O O . LEU A 1 203 ? -36.603 -27.090 48.932 1.00 92.38 203 LEU A O 1
ATOM 1552 N N . LEU A 1 204 ? -37.754 -28.109 47.293 1.00 88.88 204 LEU A N 1
ATOM 1553 C CA . LEU A 1 204 ? -38.738 -28.756 48.168 1.00 88.88 204 LEU A CA 1
ATOM 1554 C C . LEU A 1 204 ? -38.158 -29.906 49.002 1.00 88.88 204 LEU A C 1
ATOM 1556 O O . LEU A 1 204 ? -38.711 -30.215 50.046 1.00 88.88 204 LEU A O 1
ATOM 1560 N N . THR A 1 205 ? -37.071 -30.544 48.562 1.00 86.12 205 THR A N 1
ATOM 1561 C CA . THR A 1 205 ? -36.391 -31.596 49.343 1.00 86.12 205 THR A CA 1
ATOM 1562 C C . THR A 1 205 ? -35.400 -31.061 50.379 1.00 86.12 205 THR A C 1
ATOM 1564 O O . THR A 1 205 ? -34.949 -31.822 51.230 1.00 86.12 205 THR A O 1
ATOM 1567 N N . ILE A 1 206 ? -35.020 -29.782 50.283 1.00 82.56 206 ILE A N 1
ATOM 1568 C CA . ILE A 1 206 ? -34.068 -29.124 51.195 1.00 82.56 206 ILE A CA 1
ATOM 1569 C C . ILE A 1 206 ? -34.798 -28.394 52.343 1.00 82.56 206 ILE A C 1
ATOM 1571 O O . ILE A 1 206 ? -34.165 -28.069 53.348 1.00 82.56 206 ILE A O 1
ATOM 1575 N N . LEU A 1 207 ? -36.109 -28.153 52.207 1.00 65.56 207 LEU A N 1
ATOM 1576 C CA . LEU A 1 207 ? -36.978 -27.541 53.221 1.00 65.56 207 LEU A CA 1
ATOM 1577 C C . LEU A 1 207 ? -37.673 -28.605 54.082 1.00 65.56 207 LEU A C 1
ATOM 1579 O O . LEU A 1 207 ? -37.817 -28.355 55.299 1.00 65.56 207 LEU A O 1
#

Radius of gyration: 27.15 Å; Cα contacts (8 Å, |Δi|>4): 268; chains: 1; bounding box: 65×52×86 Å

Secondary structure (DSSP, 8-state):
-EEEETTEEEEE--S--STTTT-EEE--S-------TTS---SSBPPEEEETTEEE--S-B--------EETTEE---TT--S-BTTB------S--TT-----GGGG--PPTT-EEEE-SSSEEEE--TTEEE-TTSSSEEE--GGGG----TTPEEEEETTTTEEEEEPPTTEESTTS-EE---------HHHHHHHHHHHHHH-

Foldseek 3Di:
DWDDDDQWIWDADDDDLPPCHRPIDGDDDGDPPPPDPVVPDDDQADWDDPDDPDTDGPPPGDDADDDQDDDPNHGEDDPPCQPGDPVYGDPDDDPDDPPLDAPPVQPPDDAPPPWDWDPRGVDIDGAHPAQWHQDPVNPHTDGDFCCVVVQAPPPWDWDGDDDGDDIATDEDPQFDDRRSPHGNDPPPPDDDPVNVVVVVVVVVVVD

Organism: Timema poppense (NCBI:txid170557)

Mean predicted aligned error: 13.74 Å

Solvent-accessible surface area (backbone atoms only — not comparable to full-atom values): 13335 Å² total; per-residue (Å²): 86,78,49,75,60,91,94,46,54,43,45,40,52,73,87,51,91,53,98,60,53,78,47,71,52,78,73,83,76,93,71,88,77,80,78,62,80,85,79,66,87,72,79,56,40,64,73,43,80,77,50,99,90,41,68,46,67,59,92,71,53,55,93,76,81,84,75,88,55,57,62,96,86,42,74,57,45,56,84,86,45,64,72,53,53,103,86,42,61,52,87,79,87,77,97,76,70,82,87,57,84,51,78,58,52,47,82,84,56,83,46,64,82,76,33,34,68,44,75,65,65,70,36,63,44,70,38,43,52,87,27,33,35,67,30,97,86,71,72,44,65,36,67,45,62,56,48,79,73,58,65,32,33,85,80,20,47,62,41,65,40,85,80,46,71,34,63,46,44,48,50,43,92,57,37,34,67,80,32,18,76,40,71,55,78,81,77,76,80,75,75,49,71,68,57,53,49,52,53,52,52,54,56,62,74,75,106

pLDDT: mean 78.7, std 13.15, range [49.12, 96.5]

Sequence (207 aa):
KVSRYGSAVTLQLDGGEGRRYNETFLFEGHQWLVVDKQEGVFAGGKAEYTGVRTFEVHADYHNGCLDDIRLNGKHLPLPPAMNGTEWGQATMARNLQRNCPSNKPCMNVVCPEPFECVDSWNDYECTCGEGQSVSADGKGCTDKNECLDQPCLNGGTCINQDPRHRYRCICPGGFWGDNCESVQEGQTLKLGVGALAAILTCLLTIL

Nearest PDB structures (foldseek):
  9b3g-assembly1_A  TM=5.921E-01  e=1.739E-04  Homo sapiens
  7pfp-assembly1_A  TM=5.390E-01  e=4.792E-04  Homo sapiens
  7q3n-assembly1_U  TM=5.341E-01  e=8.196E-04  Homo sapiens
  7pfp-assembly1_C  TM=5.433E-01  e=1.779E-03  Homo sapiens

InterPro domains:
  IPR000742 EGF-like domain [PF00008] (147-178)
  IPR000742 EGF-like domain [PS00022] (169-180)
  IPR000742 EGF-like domain [PS01186] (169-180)
  IPR000742 EGF-like domain [PS50026] (143-181)
  IPR000742 EGF-like domain [SM00181] (105-142)
  IPR000742 EGF-like domain [SM00181] (146-181)
  IPR001791 Laminin G domain [PS50025] (1-100)
  IPR001881 EGF-like calcium-binding domain [SM00179] (97-142)
  IPR001881 EGF-like calcium-binding domain [SM00179] (143-181)
  IPR013320 Concanavalin A-like lectin/glucanase domain superfamily [SSF49899] (2-101)